Protein AF-A0A9Q0K7Y5-F1 (afdb_monomer)

Nearest PDB structures (foldseek):
  6xom-assembly1_A  TM=7.583E-01  e=7.171E-14  Tequatrovirus T4
  6p5w-assembly1_A  TM=7.254E-01  e=4.982E-14  Tequatrovirus T4
  6xoq-assembly1_A  TM=7.235E-01  e=1.555E-13  Tequatrovirus T4
  6xop-assembly1_A  TM=7.221E-01  e=1.953E-13  Tequatrovirus T4
  6xon-assembly1_A  TM=7.159E-01  e=5.823E-13  Tequatrovirus T4

Foldseek 3Di:
DPDDDPLLVVLLVVLCVVVVDDSVLSVVLCVVQVNDNVSSVCVVVVPPPPPLPADPVLLVVLLVQQADPPDQKRFQRSLVVLCVLLVHDSLAVLVLLLQVLLVPQAPRMDHSSSSSVSCSSQSHSDSVSVSVCSVVSLVLCVDPVSLLSSLLSLQRHYADPPDQFHQLVSLLSVLCNSCVSVVQPCSVLLNVCCVPPPNDTGGSVNSNVVSVVSVVVSPDDLDDPVVLVVDDDDPSSVSSNVSSVVVPDDDPPPPDDDDDDDDDPPPPVCVVVVVVVVVVVCVVVVVCVVVPPPDDDDDD

Radius of gyration: 26.58 Å; Cα contacts (8 Å, |Δi|>4): 236; chains: 1; bounding box: 58×64×81 Å

InterPro domains:
  IPR005176 Potentiating neddylation domain [PF03556] (129-220)
  IPR005176 Potentiating neddylation domain [PS51229] (54-244)
  IPR009060 UBA-like superfamily [SSF46934] (6-46)
  IPR014764 Defective-in-cullin neddylation protein [PTHR12281] (21-219)
  IPR042460 DCN1-like, PONY binding domain [G3DSA:1.10.238.200] (143-236)

Organism: NCBI:txid273540

Sequence (300 aa):
MHKLNRGHRDKVQQFMAITGTSEKAALQALKASDWHLEGAFDIFYSQPQVKTVTDSRHLEELYNRYKDTYTDMILVDGITLLCNDLQVDPQDIVMLVLSWHMKAATMCEFSKQEFIGGLQSLGVDSLEKLRERIQYMRSELKDEQKFREIYNFAFSWAKEKGQKSLALDTAIGMWQLLFAEKQWPLVDHWCQFLQVRHNKAIPRDTWSQLLEFARRMKTQRCPSKRDMLHFQPSWISTRFARFCLTAASPVEEVETVSGEDEEPRVGTLQLLYALKGHVEDKVTSQGRMFVDVHINGRPP

pLDDT: mean 76.85, std 23.34, range [30.11, 98.31]

Structure (mmCIF, N/CA/C/O backbone):
data_AF-A0A9Q0K7Y5-F1
#
_entry.id   AF-A0A9Q0K7Y5-F1
#
loop_
_atom_site.group_PDB
_atom_site.id
_atom_site.type_symbol
_atom_site.label_atom_id
_atom_site.label_alt_id
_atom_site.label_comp_id
_atom_site.label_asym_id
_atom_site.label_entity_id
_atom_site.label_seq_id
_atom_site.pdbx_PDB_ins_code
_atom_site.Cartn_x
_atom_site.Cartn_y
_atom_site.Cartn_z
_atom_site.occupancy
_atom_site.B_iso_or_equiv
_atom_site.auth_seq_id
_atom_site.auth_comp_id
_atom_site.auth_asym_id
_atom_site.auth_atom_id
_atom_site.pdbx_PDB_model_num
ATOM 1 N N . MET A 1 1 ? -8.133 28.866 4.639 1.00 38.78 1 MET A N 1
ATOM 2 C CA . MET A 1 1 ? -8.450 28.323 5.981 1.00 38.78 1 MET A CA 1
ATOM 3 C C . MET A 1 1 ? -8.898 29.468 6.880 1.00 38.78 1 MET A C 1
ATOM 5 O O . MET A 1 1 ? -8.062 30.263 7.291 1.00 38.78 1 MET A O 1
ATOM 9 N N . HIS A 1 2 ? -10.199 29.608 7.141 1.00 46.72 2 HIS A N 1
ATOM 10 C CA . HIS A 1 2 ? -10.685 30.599 8.105 1.00 46.72 2 HIS A CA 1
ATOM 11 C C . HIS A 1 2 ? -10.302 30.148 9.520 1.00 46.72 2 HIS A C 1
ATOM 13 O O . HIS A 1 2 ? -10.649 29.042 9.933 1.00 46.72 2 HIS A O 1
ATOM 19 N N . LYS A 1 3 ? -9.534 30.971 10.241 1.00 67.38 3 LYS A N 1
ATOM 20 C CA . LYS A 1 3 ? -9.114 30.683 11.618 1.00 67.38 3 LYS A CA 1
ATOM 21 C C . LYS A 1 3 ? -10.348 30.677 12.523 1.00 67.38 3 LYS A C 1
ATOM 23 O O . LYS A 1 3 ? -11.022 31.691 12.654 1.00 67.38 3 LYS A O 1
ATOM 28 N N . LEU A 1 4 ? -10.610 29.543 13.169 1.00 77.56 4 LEU A N 1
ATOM 29 C CA . LEU A 1 4 ? -11.614 29.430 14.226 1.00 77.56 4 LEU A CA 1
ATOM 30 C C . LEU A 1 4 ? -11.284 30.395 15.376 1.00 77.56 4 LEU A C 1
ATOM 32 O O . LEU A 1 4 ? -10.127 30.454 15.812 1.00 77.56 4 LEU A O 1
ATOM 36 N N . ASN A 1 5 ? -12.306 31.109 15.855 1.00 84.25 5 ASN A N 1
ATOM 37 C CA . ASN A 1 5 ? -12.318 31.882 17.101 1.00 84.25 5 ASN A CA 1
ATOM 38 C C . ASN A 1 5 ? -11.882 30.990 18.286 1.00 84.25 5 ASN A C 1
ATOM 40 O O . ASN A 1 5 ? -12.215 29.807 18.309 1.00 84.25 5 ASN A O 1
ATOM 44 N N . ARG A 1 6 ? -11.167 31.547 19.275 1.00 85.62 6 ARG A N 1
ATOM 45 C CA . ARG A 1 6 ? -10.789 30.866 20.529 1.00 85.62 6 ARG A CA 1
ATOM 46 C C . ARG A 1 6 ? -11.967 30.126 21.180 1.00 85.62 6 ARG A C 1
ATOM 48 O O . ARG A 1 6 ? -11.860 28.929 21.394 1.00 85.62 6 ARG A O 1
ATOM 55 N N . GLY A 1 7 ? -13.120 30.779 21.348 1.00 86.62 7 GLY A N 1
ATOM 56 C CA . GLY A 1 7 ? -14.299 30.151 21.960 1.00 86.62 7 GLY A CA 1
ATOM 57 C C . GLY A 1 7 ? -14.879 28.987 21.146 1.00 86.62 7 GLY A C 1
ATOM 58 O O . GLY A 1 7 ? -15.458 28.062 21.702 1.00 86.62 7 GLY A O 1
ATOM 59 N N . HIS A 1 8 ? -14.693 28.987 19.825 1.00 90.38 8 HIS A N 1
ATOM 60 C CA . HIS A 1 8 ? -15.080 27.864 18.971 1.00 90.38 8 HIS A CA 1
ATOM 61 C C . HIS A 1 8 ? -14.099 26.692 19.093 1.00 90.38 8 HIS A C 1
ATOM 63 O O . HIS A 1 8 ? -14.522 25.542 19.061 1.00 90.38 8 HIS A O 1
ATOM 69 N N . ARG A 1 9 ? -12.800 26.962 19.276 1.00 91.00 9 ARG A N 1
ATOM 70 C CA . ARG A 1 9 ? -11.794 25.913 19.512 1.00 91.00 9 ARG A CA 1
ATOM 71 C C . ARG A 1 9 ? -12.011 25.218 20.847 1.00 91.00 9 ARG A C 1
ATOM 73 O O . ARG A 1 9 ? -11.953 23.996 20.891 1.00 91.00 9 ARG A O 1
ATOM 80 N N . ASP A 1 10 ? -12.318 25.985 21.888 1.00 92.69 10 ASP A N 1
ATOM 81 C CA . ASP A 1 10 ? -12.578 25.443 23.222 1.00 92.69 10 ASP A CA 1
ATOM 82 C C . ASP A 1 10 ? -13.798 24.505 23.189 1.00 92.69 10 ASP A C 1
ATOM 84 O O . ASP A 1 10 ? -13.738 23.383 23.688 1.00 92.69 10 ASP A O 1
ATOM 88 N N . LYS A 1 11 ? -14.868 24.901 22.482 1.00 93.00 11 LYS A N 1
ATOM 89 C CA . LYS A 1 11 ? -16.047 24.047 22.253 1.00 93.00 11 LYS A CA 1
ATOM 90 C C . LYS A 1 11 ? -15.721 22.780 21.461 1.00 93.00 11 LYS A C 1
ATOM 92 O O . LYS A 1 11 ? -16.221 21.717 21.807 1.00 93.00 11 LYS A O 1
ATOM 97 N N . VAL A 1 12 ? -14.878 22.867 20.430 1.00 92.25 12 VAL A N 1
ATOM 98 C CA . VAL A 1 12 ? -14.424 21.692 19.661 1.00 92.25 12 VAL A CA 1
ATOM 99 C C . VAL A 1 12 ? -13.644 20.730 20.553 1.00 92.25 12 VAL A C 1
ATOM 101 O O . VAL A 1 12 ? -13.948 19.542 20.560 1.00 92.25 12 VAL A O 1
ATOM 104 N N . GLN A 1 13 ? -12.698 21.232 21.351 1.00 91.44 13 GLN A N 1
ATOM 105 C CA . GLN A 1 13 ? -11.926 20.404 22.280 1.00 91.44 13 GLN A CA 1
ATOM 106 C C . GLN A 1 13 ? -12.817 19.744 23.334 1.00 91.44 13 GLN A C 1
ATOM 108 O O . GLN A 1 13 ? -12.696 18.544 23.567 1.00 91.44 13 GLN A O 1
ATOM 113 N N . GLN A 1 14 ? -13.746 20.496 23.928 1.00 90.25 14 GLN A N 1
ATOM 114 C CA . GLN A 1 14 ? -14.684 19.974 24.920 1.00 90.25 14 GLN A CA 1
ATOM 115 C C . GLN A 1 14 ? -15.610 18.908 24.319 1.00 90.25 14 GLN A C 1
ATOM 117 O O . GLN A 1 14 ? -15.817 17.852 24.913 1.00 90.25 14 GLN A O 1
ATOM 122 N N . PHE A 1 15 ? -16.124 19.149 23.112 1.00 89.12 15 PHE A N 1
ATOM 123 C CA . PHE A 1 15 ? -16.975 18.199 22.404 1.00 89.12 15 PHE A CA 1
ATOM 124 C C . PHE A 1 15 ? -16.225 16.908 22.056 1.00 89.12 15 PHE A C 1
ATOM 126 O O . PHE A 1 15 ? -16.747 15.814 22.263 1.00 89.12 15 PHE A O 1
ATOM 133 N N . MET A 1 16 ? -14.982 17.016 21.575 1.00 90.12 16 MET A N 1
ATOM 134 C CA . MET A 1 16 ? -14.119 15.864 21.295 1.00 90.12 16 MET A CA 1
ATOM 135 C C . MET A 1 16 ? -13.771 15.084 22.564 1.00 90.12 16 MET A C 1
ATOM 137 O O . MET A 1 16 ? -13.803 13.858 22.542 1.00 90.12 16 MET A O 1
ATOM 141 N N . ALA A 1 17 ? -13.486 15.776 23.670 1.00 84.19 17 ALA A N 1
ATOM 142 C CA . ALA A 1 17 ? -13.174 15.140 24.947 1.00 84.19 17 ALA A CA 1
ATOM 143 C C . ALA A 1 17 ? -14.350 14.312 25.491 1.00 84.19 17 ALA A C 1
ATOM 145 O O . ALA A 1 17 ? -14.130 13.263 26.087 1.00 84.19 17 ALA A O 1
ATOM 146 N N . ILE A 1 18 ? -15.590 14.762 25.266 1.00 82.19 18 ILE A N 1
ATOM 147 C CA . ILE A 1 18 ? -16.800 14.084 25.755 1.00 82.19 18 ILE A CA 1
ATOM 148 C C . ILE A 1 18 ? -17.256 12.971 24.801 1.00 82.19 18 ILE A C 1
ATOM 150 O O . ILE A 1 18 ? -17.631 11.890 25.243 1.00 82.19 18 ILE A O 1
ATOM 154 N N . THR A 1 19 ? -17.233 13.214 23.488 1.00 80.25 19 THR A N 1
ATOM 155 C CA . THR A 1 19 ? -17.760 12.259 22.493 1.00 80.25 19 THR A CA 1
ATOM 156 C C . THR A 1 19 ? -16.731 11.259 21.968 1.00 80.25 19 THR A C 1
ATOM 158 O O . THR A 1 19 ? -17.117 10.289 21.315 1.00 80.25 19 THR A O 1
ATOM 161 N N . GLY A 1 20 ? -15.434 11.508 22.180 1.00 75.19 20 GLY A N 1
ATOM 162 C CA . GLY A 1 20 ? -14.339 10.732 21.587 1.00 75.19 20 GLY A CA 1
ATOM 163 C C . GLY A 1 20 ? -14.236 10.863 20.062 1.00 75.19 20 GLY A C 1
ATOM 164 O O . GLY A 1 20 ? -13.592 10.042 19.414 1.00 75.19 20 GLY A O 1
ATOM 165 N N . THR A 1 21 ? -14.906 11.853 19.462 1.00 77.31 21 THR A N 1
ATOM 166 C CA . THR A 1 21 ? -14.998 11.987 18.004 1.00 77.31 21 THR A CA 1
ATOM 167 C C . THR A 1 21 ? -13.822 12.755 17.390 1.00 77.31 21 THR A C 1
ATOM 169 O O . THR A 1 21 ? -13.082 13.462 18.073 1.00 77.31 21 THR A O 1
ATOM 172 N N . SER A 1 22 ? -13.654 12.641 16.069 1.00 81.00 22 SER A N 1
ATOM 173 C CA . SER A 1 22 ? -12.633 13.395 15.329 1.00 81.00 22 SER A CA 1
ATOM 174 C C . SER A 1 22 ? -12.949 14.895 15.278 1.00 81.00 22 SER A C 1
ATOM 176 O O . SER A 1 22 ? -14.114 15.294 15.271 1.00 81.00 22 SER A O 1
ATOM 178 N N . GLU A 1 23 ? -11.925 15.742 15.134 1.00 83.94 23 GLU A N 1
ATOM 179 C CA . GLU A 1 23 ? -12.103 17.200 15.015 1.00 83.94 23 GLU A CA 1
ATOM 180 C C . GLU A 1 23 ? -13.066 17.578 13.878 1.00 83.94 23 GLU A C 1
ATOM 182 O O . GLU A 1 23 ? -13.890 18.480 14.014 1.00 83.94 23 GLU A O 1
ATOM 187 N N . LYS A 1 24 ? -13.029 16.834 12.768 1.00 81.56 24 LYS A N 1
ATOM 188 C CA . LYS A 1 24 ? -13.930 17.035 11.629 1.00 81.56 24 LYS A CA 1
ATOM 189 C C . LYS A 1 24 ? -15.395 16.778 11.996 1.00 81.56 24 LYS A C 1
ATOM 191 O O . LYS A 1 24 ? -16.254 17.575 11.624 1.00 81.56 24 LYS A O 1
ATOM 196 N N . ALA A 1 25 ? -15.673 15.695 12.720 1.00 80.94 25 ALA A N 1
ATOM 197 C CA . ALA A 1 25 ? -17.022 15.352 13.163 1.00 80.94 25 ALA A CA 1
ATOM 198 C C . ALA A 1 25 ? -17.524 16.320 14.247 1.00 80.94 25 ALA A C 1
ATOM 200 O O . ALA A 1 25 ? -18.665 16.776 14.178 1.00 80.94 25 ALA A O 1
ATOM 201 N N . ALA A 1 26 ? -16.648 16.726 15.172 1.00 85.56 26 ALA A N 1
ATOM 202 C CA . ALA A 1 26 ? -16.949 17.761 16.159 1.00 85.56 26 ALA A CA 1
ATOM 203 C C . ALA A 1 26 ? -17.308 19.093 15.481 1.00 85.56 26 ALA A C 1
ATOM 205 O O . ALA A 1 26 ? -18.317 19.708 15.812 1.00 85.56 26 ALA A O 1
ATOM 206 N N . LEU A 1 27 ? -16.536 19.512 14.471 1.00 89.50 27 LEU A N 1
ATOM 207 C CA . LEU A 1 27 ? -16.820 20.718 13.691 1.00 89.50 27 LEU A CA 1
ATOM 208 C C . LEU A 1 27 ? -18.131 20.626 12.908 1.00 89.50 27 LEU A C 1
ATOM 210 O O . LEU A 1 27 ? -18.803 21.641 12.744 1.00 89.50 27 LEU A O 1
ATOM 214 N N . GLN A 1 28 ? -18.487 19.449 12.399 1.00 86.50 28 GLN A N 1
ATOM 215 C CA . GLN A 1 28 ? -19.743 19.241 11.683 1.00 86.50 28 GLN A CA 1
ATOM 216 C C . GLN A 1 28 ? -20.946 19.352 12.628 1.00 86.50 28 GLN A C 1
ATOM 218 O O . GLN A 1 28 ? -21.868 20.108 12.329 1.00 86.50 28 GLN A O 1
ATOM 223 N N . ALA A 1 29 ? -20.910 18.668 13.776 1.00 85.94 29 ALA A N 1
ATOM 224 C CA . ALA A 1 29 ? -21.977 18.713 14.775 1.00 85.94 29 ALA A CA 1
ATOM 225 C C . ALA A 1 29 ? -22.140 20.120 15.371 1.00 85.94 29 ALA A C 1
ATOM 227 O O . ALA A 1 29 ? -23.248 20.645 15.416 1.00 85.94 29 ALA A O 1
ATOM 228 N N . LEU A 1 30 ? -21.029 20.774 15.733 1.00 91.50 30 LEU A N 1
ATOM 229 C CA . LEU A 1 30 ? -21.043 22.133 16.281 1.00 91.50 30 LEU A CA 1
ATOM 230 C C . LEU A 1 30 ? -21.485 23.181 15.259 1.00 91.50 30 LEU A C 1
ATOM 232 O O . LEU A 1 30 ? -22.100 24.165 15.639 1.00 91.50 30 LEU A O 1
ATOM 236 N N . LYS A 1 31 ? -21.205 23.006 13.963 1.00 91.12 31 LYS A N 1
ATOM 237 C CA . LYS A 1 31 ? -21.757 23.906 12.937 1.00 91.12 31 LYS A CA 1
ATOM 238 C C . LYS A 1 31 ? -23.249 23.683 12.719 1.00 91.12 31 LYS A C 1
ATOM 240 O O . LYS A 1 31 ? -23.953 24.650 12.473 1.00 91.12 31 LYS A O 1
ATOM 245 N N . ALA A 1 32 ? -23.710 22.436 12.790 1.00 85.25 32 ALA A N 1
ATOM 246 C CA . ALA A 1 32 ? -25.119 22.090 12.617 1.00 85.25 32 ALA A CA 1
ATOM 247 C C . ALA A 1 32 ? -25.997 22.530 13.802 1.00 85.25 32 ALA A C 1
ATOM 249 O O . ALA A 1 32 ? -27.204 22.654 13.638 1.00 85.25 32 ALA A O 1
ATOM 250 N N . SER A 1 33 ? -25.397 22.772 14.971 1.00 90.12 33 SER A N 1
ATOM 251 C CA . SER A 1 33 ? -26.074 23.268 16.172 1.00 90.12 33 SER A CA 1
ATOM 252 C C . SER A 1 33 ? -25.878 24.765 16.427 1.00 90.12 33 SER A C 1
ATOM 254 O O . SER A 1 33 ? -26.064 25.208 17.560 1.00 90.12 33 SER A O 1
ATOM 256 N N . ASP A 1 34 ? -25.405 25.537 15.443 1.00 91.69 34 ASP A N 1
ATOM 257 C CA . ASP A 1 34 ? -25.051 26.954 15.624 1.00 91.69 34 ASP A CA 1
ATOM 258 C C . ASP A 1 34 ? -24.094 27.201 16.810 1.00 91.69 34 ASP A C 1
ATOM 260 O O . ASP A 1 34 ? -24.166 28.192 17.533 1.00 91.69 34 ASP A O 1
ATOM 264 N N . TRP A 1 35 ? -23.145 26.284 17.005 1.00 92.12 35 TRP A N 1
ATOM 265 C CA . TRP A 1 35 ? -22.149 26.274 18.078 1.00 92.12 35 TRP A CA 1
ATOM 266 C C . TRP A 1 35 ? -22.727 26.100 19.487 1.00 92.12 35 TRP A C 1
ATOM 268 O O . TRP A 1 35 ? -22.046 26.413 20.473 1.00 92.12 35 TRP A O 1
ATOM 278 N N . HIS A 1 36 ? -23.939 25.563 19.621 1.00 92.88 36 HIS A N 1
ATOM 279 C CA . HIS A 1 36 ? -24.486 25.126 20.903 1.00 92.88 36 HIS A CA 1
ATOM 280 C C . HIS A 1 36 ? -24.004 23.713 21.245 1.00 92.88 36 HIS A C 1
ATOM 282 O O . HIS A 1 36 ? -24.153 22.792 20.445 1.00 92.88 36 HIS A O 1
ATOM 288 N N . LEU A 1 37 ? -23.405 23.544 22.429 1.00 89.94 37 LEU A N 1
ATOM 289 C CA . LEU A 1 37 ? -22.794 22.273 22.838 1.00 89.94 37 LEU A CA 1
ATOM 290 C C . LEU A 1 37 ? -23.858 21.183 23.052 1.00 89.94 37 LEU A C 1
ATOM 292 O O . LEU A 1 37 ? -23.732 20.098 22.501 1.00 89.94 37 LEU A O 1
ATOM 296 N N . GLU A 1 38 ? -24.926 21.503 23.788 1.00 89.06 38 GLU A N 1
ATOM 297 C CA . GLU A 1 38 ? -26.055 20.595 24.054 1.00 89.06 38 GLU A CA 1
ATOM 298 C C . GLU A 1 38 ? -26.762 20.182 22.762 1.00 89.06 38 GLU A C 1
ATOM 300 O O . GLU A 1 38 ? -26.847 18.996 22.463 1.00 89.06 38 GLU A O 1
ATOM 305 N N . GLY A 1 39 ? -27.128 21.154 21.919 1.00 87.44 39 GLY A N 1
ATOM 306 C CA . GLY A 1 39 ? -27.705 20.866 20.605 1.00 87.44 39 GLY A CA 1
ATOM 307 C C . GLY A 1 39 ? -26.764 20.066 19.696 1.00 87.44 39 GLY A C 1
ATOM 308 O O . GLY A 1 39 ? -27.224 19.232 18.924 1.00 87.44 39 GLY A O 1
ATOM 309 N N . ALA A 1 40 ? -25.442 20.258 19.799 1.00 89.38 40 ALA A N 1
ATOM 310 C CA . ALA A 1 40 ? -24.479 19.437 19.062 1.00 89.38 40 ALA A CA 1
ATOM 311 C C . ALA A 1 40 ? -24.458 17.994 19.568 1.00 89.38 40 ALA A C 1
ATOM 313 O O . ALA A 1 40 ? -24.306 17.089 18.752 1.00 89.38 40 ALA A O 1
ATOM 314 N N . PHE A 1 41 ? -24.607 17.765 20.879 1.00 87.25 41 PHE A N 1
ATOM 315 C CA . PHE A 1 41 ? -24.716 16.415 21.429 1.00 87.25 41 PHE A CA 1
ATOM 316 C C . PHE A 1 41 ? -26.002 15.758 20.951 1.00 87.25 41 PHE A C 1
ATOM 318 O O . PHE A 1 41 ? -25.940 14.645 20.439 1.00 87.25 41 PHE A O 1
ATOM 325 N N . ASP A 1 42 ? -27.133 16.458 21.017 1.00 84.25 42 ASP A N 1
ATOM 326 C CA . ASP A 1 42 ? -28.406 15.929 20.532 1.00 84.25 42 ASP A CA 1
ATOM 327 C C . ASP A 1 42 ? -28.328 15.586 19.048 1.00 84.25 42 ASP A C 1
ATOM 329 O O . ASP A 1 42 ? -28.676 14.477 18.664 1.00 84.25 42 ASP A O 1
ATOM 333 N N . ILE A 1 43 ? -27.777 16.459 18.202 1.00 81.50 43 ILE A N 1
ATOM 334 C CA . ILE A 1 43 ? -27.558 16.178 16.772 1.00 81.50 43 ILE A CA 1
ATOM 335 C C . ILE A 1 43 ? -26.596 14.995 16.569 1.00 81.50 43 ILE A C 1
ATOM 337 O O . ILE A 1 43 ? -26.792 14.167 15.676 1.00 81.50 43 ILE A O 1
ATOM 341 N N . PHE A 1 44 ? -25.555 14.892 17.391 1.00 79.44 44 PHE A N 1
ATOM 342 C CA . PHE A 1 44 ? -24.562 13.824 17.310 1.00 79.44 44 PHE A CA 1
ATOM 343 C C . PHE A 1 44 ? -25.094 12.461 17.775 1.00 79.44 44 PHE A C 1
ATOM 345 O O . PHE A 1 44 ? -24.702 11.443 17.209 1.00 79.44 44 PHE A O 1
ATOM 352 N N . TYR A 1 45 ? -25.984 12.418 18.769 1.00 80.00 45 TYR A N 1
ATOM 353 C CA . TYR A 1 45 ? -26.564 11.180 19.299 1.00 80.00 45 TYR A CA 1
ATOM 354 C C . TYR A 1 45 ? -27.902 10.798 18.643 1.00 80.00 45 TYR A C 1
ATOM 356 O O . TYR A 1 45 ? -28.240 9.617 18.642 1.00 80.00 45 TYR A O 1
ATOM 364 N N . SER A 1 46 ? -28.650 11.756 18.079 1.00 75.19 46 SER A N 1
ATOM 365 C CA . SER A 1 46 ? -29.934 11.519 17.390 1.00 75.19 46 SER A CA 1
ATOM 366 C C . SER A 1 46 ? -29.778 11.137 15.923 1.00 75.19 46 SER A C 1
ATOM 368 O O . SER A 1 46 ? -30.602 10.395 15.387 1.00 75.19 46 SER A O 1
ATOM 370 N N . GLN A 1 47 ? -28.723 11.605 15.254 1.00 61.56 47 GLN A N 1
ATOM 371 C CA . GLN A 1 47 ? -28.366 11.046 13.959 1.00 61.56 47 GLN A CA 1
ATOM 372 C C . GLN A 1 47 ? -27.815 9.632 14.195 1.00 61.56 47 GLN A C 1
ATOM 374 O O . GLN A 1 47 ? -26.989 9.453 15.096 1.00 61.56 47 GLN A O 1
ATOM 379 N N . PRO A 1 48 ? -28.180 8.629 13.373 1.00 48.03 48 PRO A N 1
ATOM 380 C CA . PRO A 1 48 ? -27.402 7.406 13.234 1.00 48.03 48 PRO A CA 1
ATOM 381 C C . PRO A 1 48 ? -26.079 7.783 12.555 1.00 48.03 48 PRO A C 1
ATOM 383 O O . PRO A 1 48 ? -25.822 7.468 11.395 1.00 48.03 48 PRO A O 1
ATOM 386 N N . GLN A 1 49 ? -25.252 8.550 13.265 1.00 45.12 49 GLN A N 1
ATOM 387 C CA . GLN A 1 49 ? -23.885 8.805 12.883 1.00 45.12 49 GLN A CA 1
ATOM 388 C C . GLN A 1 49 ? -23.258 7.425 12.816 1.00 45.12 49 GLN A C 1
ATOM 390 O O . GLN A 1 49 ? -23.254 6.694 13.811 1.00 45.12 49 GLN A O 1
ATOM 395 N N . VAL A 1 50 ? -22.737 7.070 11.645 1.00 44.84 50 VAL A N 1
ATOM 396 C CA . VAL A 1 50 ? -21.751 6.008 11.499 1.00 44.84 50 VAL A CA 1
ATOM 397 C C . VAL A 1 50 ? -20.574 6.431 12.366 1.00 44.84 50 VAL A C 1
ATOM 399 O O . VAL A 1 50 ? -19.638 7.098 11.932 1.00 44.84 50 VAL A O 1
ATOM 402 N N . LYS A 1 51 ? -20.679 6.118 13.652 1.00 45.16 51 LYS A N 1
ATOM 403 C CA . LYS A 1 51 ? -19.596 6.147 14.599 1.00 45.16 51 LYS A CA 1
ATOM 404 C C . LYS A 1 51 ? -18.584 5.177 14.017 1.00 45.16 51 LYS A C 1
ATOM 406 O O . LYS A 1 51 ? -18.706 3.970 14.184 1.00 45.16 51 LYS A O 1
ATOM 411 N N . THR A 1 52 ? -17.554 5.703 13.368 1.00 49.84 52 THR A N 1
ATOM 412 C CA . THR A 1 52 ? -16.248 5.045 13.293 1.00 49.84 52 THR A CA 1
ATOM 413 C C . THR A 1 52 ? -15.642 5.030 14.703 1.00 49.84 52 THR A C 1
ATOM 415 O O . THR A 1 52 ? -14.546 5.530 14.928 1.00 49.84 52 THR A O 1
ATOM 418 N N . VAL A 1 53 ? -16.412 4.570 15.692 1.00 60.91 53 VAL A N 1
ATOM 419 C CA . VAL A 1 53 ? -15.952 4.303 17.047 1.00 60.91 53 VAL A CA 1
ATOM 420 C C . VAL A 1 53 ? -15.519 2.859 16.981 1.00 60.91 53 VAL A C 1
ATOM 422 O O . VAL A 1 53 ? -16.314 1.939 17.135 1.00 60.91 53 VAL A O 1
ATOM 425 N N . THR A 1 54 ? -14.267 2.688 16.598 1.00 80.00 54 THR A N 1
ATOM 426 C CA . THR A 1 54 ? -13.570 1.426 16.768 1.00 80.00 54 THR A CA 1
ATOM 427 C C . THR A 1 54 ? -13.321 1.213 18.250 1.00 80.00 54 THR A C 1
ATOM 429 O O . THR A 1 54 ? -12.833 2.129 18.919 1.00 80.00 54 THR A O 1
ATOM 432 N N . ASP A 1 55 ? -13.623 0.027 18.761 1.00 86.25 55 ASP A N 1
ATOM 433 C CA . ASP A 1 55 ? -13.283 -0.318 20.137 1.00 86.25 55 ASP A CA 1
ATOM 434 C C . ASP A 1 55 ? -11.767 -0.542 20.274 1.00 86.25 55 ASP A C 1
ATOM 436 O O . ASP A 1 55 ? -11.189 -1.443 19.661 1.00 86.25 55 ASP A O 1
ATOM 440 N N . SER A 1 56 ? -11.108 0.281 21.095 1.00 88.19 56 SER A N 1
ATOM 441 C CA . SER A 1 56 ? -9.669 0.174 21.359 1.00 88.19 56 SER A CA 1
ATOM 442 C C . SER A 1 56 ? -9.262 -1.179 21.948 1.00 88.19 56 SER A C 1
ATOM 444 O O . SER A 1 56 ? -8.131 -1.604 21.727 1.00 88.19 56 SER A O 1
ATOM 446 N N . ARG A 1 57 ? -10.148 -1.865 22.683 1.00 91.69 57 ARG A N 1
ATOM 447 C CA . ARG A 1 57 ? -9.867 -3.198 23.240 1.00 91.69 57 ARG A CA 1
ATOM 448 C C . ARG A 1 57 ? -9.856 -4.257 22.147 1.00 91.69 57 ARG A C 1
ATOM 450 O O . ARG A 1 57 ? -8.892 -5.008 22.067 1.00 91.69 57 ARG A O 1
ATOM 457 N N . HIS A 1 58 ? -10.854 -4.259 21.263 1.00 94.44 58 HIS A N 1
ATOM 458 C CA . HIS A 1 58 ? -10.882 -5.195 20.135 1.00 94.44 58 HIS A CA 1
ATOM 459 C C . HIS A 1 58 ? -9.697 -4.979 19.185 1.00 94.44 58 HIS A C 1
ATOM 461 O O . HIS A 1 58 ? -9.110 -5.938 18.695 1.00 94.44 58 HIS A O 1
ATOM 467 N N . LEU A 1 59 ? -9.289 -3.725 18.964 1.00 94.75 59 LEU A N 1
ATOM 468 C CA . LEU A 1 59 ? -8.090 -3.406 18.183 1.00 94.75 59 LEU A CA 1
ATOM 469 C C . LEU A 1 59 ? -6.807 -3.961 18.810 1.00 94.75 59 LEU A C 1
ATOM 471 O O . LEU A 1 59 ? -5.947 -4.477 18.098 1.00 94.75 59 LEU A O 1
ATOM 475 N N . GLU A 1 60 ? -6.680 -3.856 20.132 1.00 96.44 60 GLU A N 1
ATOM 476 C CA . GLU A 1 60 ? -5.545 -4.396 20.878 1.00 96.44 60 GLU A CA 1
ATOM 477 C C . GLU A 1 60 ? -5.521 -5.931 20.820 1.00 96.44 60 GLU A C 1
ATOM 479 O O . GLU A 1 60 ? -4.474 -6.524 20.574 1.00 96.44 60 GLU A O 1
ATOM 484 N N . GLU A 1 61 ? -6.671 -6.585 20.983 1.00 97.56 61 GLU A N 1
ATOM 485 C CA . GLU A 1 61 ? -6.816 -8.039 20.835 1.00 97.56 61 GLU A CA 1
ATOM 486 C C . GLU A 1 61 ? -6.461 -8.503 19.417 1.00 97.56 61 GLU A C 1
ATOM 488 O O . GLU A 1 61 ? -5.707 -9.463 19.245 1.00 97.56 61 GLU A O 1
ATOM 493 N N . LEU A 1 62 ? -6.943 -7.788 18.396 1.00 97.50 62 LEU A N 1
ATOM 494 C CA . LEU A 1 62 ? -6.653 -8.088 16.997 1.00 97.50 62 LEU A CA 1
ATOM 495 C C . LEU A 1 62 ? -5.164 -7.907 16.680 1.00 97.50 62 LEU A C 1
ATOM 497 O O . LEU A 1 62 ? -4.583 -8.746 16.000 1.00 97.50 62 LEU A O 1
ATOM 501 N N . TYR A 1 63 ? -4.532 -6.850 17.194 1.00 98.31 63 TYR A N 1
ATOM 502 C CA . TYR A 1 63 ? -3.089 -6.655 17.062 1.00 98.31 63 TYR A CA 1
ATOM 503 C C . TYR A 1 63 ? -2.311 -7.800 17.724 1.00 98.31 63 TYR A C 1
ATOM 505 O O . TYR A 1 63 ? -1.449 -8.404 17.088 1.00 98.31 63 TYR A O 1
ATOM 513 N N . ASN A 1 64 ? -2.662 -8.164 18.962 1.00 98.06 64 ASN A N 1
ATOM 514 C CA . ASN A 1 64 ? -1.994 -9.240 19.698 1.00 98.06 64 ASN A CA 1
ATOM 515 C C . ASN A 1 64 ? -2.160 -10.621 19.042 1.00 98.06 64 ASN A C 1
ATOM 517 O O . ASN A 1 64 ? -1.294 -11.471 19.221 1.00 98.06 64 ASN A O 1
ATOM 521 N N . ARG A 1 65 ? -3.222 -10.844 18.253 1.00 98.06 65 ARG A N 1
ATOM 522 C CA . ARG A 1 65 ? -3.407 -12.078 17.469 1.00 98.06 65 ARG A CA 1
ATOM 523 C C . ARG A 1 65 ? -2.330 -12.274 16.397 1.00 98.06 65 ARG A C 1
ATOM 525 O O . ARG A 1 65 ? -1.952 -13.412 16.142 1.00 98.06 65 ARG A O 1
ATOM 532 N N . TYR A 1 66 ? -1.874 -11.196 15.758 1.00 98.19 66 TYR A N 1
ATOM 533 C CA . TYR A 1 66 ? -0.932 -11.262 14.628 1.00 98.19 66 TYR A CA 1
ATOM 534 C C . TYR A 1 66 ? 0.484 -10.802 14.983 1.00 98.19 66 TYR A C 1
ATOM 536 O O . TYR A 1 66 ? 1.402 -10.947 14.178 1.00 98.19 66 TYR A O 1
ATOM 544 N N . LYS A 1 67 ? 0.666 -10.202 16.159 1.00 98.25 67 LYS A N 1
ATOM 545 C CA . LYS A 1 67 ? 1.957 -9.725 16.646 1.00 98.25 67 LYS A CA 1
ATOM 546 C C . LYS A 1 67 ? 2.956 -10.883 16.777 1.00 98.25 67 LYS A C 1
ATOM 548 O O . LYS A 1 67 ? 2.611 -11.981 17.203 1.00 98.25 67 LYS A O 1
ATOM 553 N N . ASP A 1 68 ? 4.210 -10.598 16.449 1.00 97.62 68 ASP A N 1
ATOM 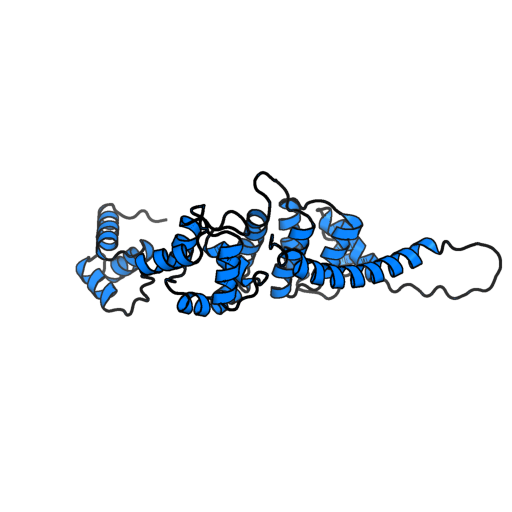554 C CA . ASP A 1 68 ? 5.338 -11.494 16.660 1.00 97.62 68 ASP A CA 1
ATOM 555 C C . ASP A 1 68 ? 5.590 -11.787 18.155 1.00 97.62 68 ASP A C 1
ATOM 557 O O . ASP A 1 68 ? 5.346 -10.968 19.043 1.00 97.62 68 ASP A O 1
ATOM 561 N N . THR A 1 69 ? 6.120 -12.974 18.452 1.00 96.25 69 THR A N 1
ATOM 562 C CA . THR A 1 69 ? 6.341 -13.403 19.845 1.00 96.25 69 THR A CA 1
ATOM 563 C C . THR A 1 69 ? 7.477 -12.628 20.519 1.00 96.25 69 THR A C 1
ATOM 565 O O . THR A 1 69 ? 7.457 -12.428 21.735 1.00 96.25 69 THR A O 1
ATOM 568 N N . TYR A 1 70 ? 8.470 -12.184 19.748 1.00 95.25 70 TYR A N 1
ATOM 569 C CA . TYR A 1 70 ? 9.717 -11.620 20.268 1.00 95.25 70 TYR A CA 1
ATOM 570 C C . TYR A 1 70 ? 9.817 -10.103 20.090 1.00 95.25 70 TYR A C 1
ATOM 572 O O . TYR A 1 70 ? 10.645 -9.460 20.738 1.00 95.25 70 TYR A O 1
ATOM 580 N N . THR A 1 71 ? 8.982 -9.514 19.235 1.00 95.31 71 THR A N 1
ATOM 581 C CA . THR A 1 71 ? 9.021 -8.091 18.889 1.00 95.31 71 THR A CA 1
ATOM 582 C C . THR A 1 71 ? 7.636 -7.453 18.952 1.00 95.31 71 THR A C 1
ATOM 584 O O . THR A 1 71 ? 6.617 -8.107 18.764 1.00 95.31 71 THR A O 1
ATOM 587 N N . ASP A 1 72 ? 7.567 -6.145 19.226 1.00 96.88 72 ASP A N 1
ATOM 588 C CA . ASP A 1 72 ? 6.303 -5.393 19.185 1.00 96.88 72 ASP A CA 1
ATOM 589 C C . ASP A 1 72 ? 5.944 -4.952 17.760 1.00 96.88 72 ASP A C 1
ATOM 591 O O . ASP A 1 72 ? 5.764 -3.766 17.481 1.00 96.88 72 ASP A O 1
ATOM 595 N N . MET A 1 73 ? 5.900 -5.926 16.850 1.00 97.25 73 MET A N 1
ATOM 596 C CA . MET A 1 73 ? 5.556 -5.744 15.443 1.00 97.25 73 MET A CA 1
ATOM 597 C C . MET A 1 73 ? 4.789 -6.958 14.918 1.00 97.25 73 MET A C 1
ATOM 599 O O . MET A 1 73 ? 4.954 -8.073 15.402 1.00 97.25 73 MET A O 1
ATOM 603 N N . ILE A 1 74 ? 3.969 -6.748 13.896 1.00 97.69 74 ILE A N 1
ATOM 604 C CA . ILE A 1 74 ? 3.431 -7.821 13.060 1.00 97.69 74 ILE A CA 1
ATOM 605 C C . ILE A 1 74 ? 4.434 -8.020 11.923 1.00 97.69 74 ILE A C 1
ATOM 607 O O . ILE A 1 74 ? 4.665 -7.094 11.149 1.00 97.69 74 ILE A O 1
ATOM 611 N N . LEU A 1 75 ? 5.042 -9.202 11.836 1.00 95.94 75 LEU A N 1
ATOM 612 C CA . LEU A 1 75 ? 6.019 -9.560 10.798 1.00 95.94 75 LEU A CA 1
ATOM 613 C C . LEU A 1 75 ? 5.386 -10.476 9.735 1.00 95.94 75 LEU A C 1
ATOM 615 O O . LEU A 1 75 ? 4.168 -10.650 9.705 1.00 95.94 75 LEU A O 1
ATOM 619 N N . VAL A 1 76 ? 6.211 -11.073 8.869 1.00 92.31 76 VAL A N 1
ATOM 620 C CA . VAL A 1 76 ? 5.791 -11.939 7.749 1.00 92.31 76 VAL A CA 1
ATOM 621 C C . VAL A 1 76 ? 4.790 -13.017 8.177 1.00 92.31 76 VAL A C 1
ATOM 623 O O . VAL A 1 76 ? 3.754 -13.168 7.530 1.00 92.31 76 VAL A O 1
ATOM 626 N N . ASP A 1 77 ? 5.045 -13.724 9.279 1.00 93.19 77 ASP A N 1
ATOM 627 C CA . ASP A 1 77 ? 4.161 -14.797 9.756 1.00 93.19 77 ASP A CA 1
ATOM 628 C C . ASP A 1 77 ? 2.795 -14.256 10.199 1.00 93.19 77 ASP A C 1
ATOM 630 O O . ASP A 1 77 ? 1.748 -14.805 9.851 1.00 93.19 77 ASP A O 1
ATOM 634 N N . GLY A 1 78 ? 2.797 -13.119 10.899 1.00 95.69 78 GLY A N 1
ATOM 635 C CA . GLY A 1 78 ? 1.585 -12.424 11.323 1.00 95.69 78 GLY A CA 1
ATOM 636 C C . GLY A 1 78 ? 0.761 -11.893 10.150 1.00 95.69 78 GLY A C 1
ATOM 637 O O . GLY A 1 78 ? -0.460 -12.044 10.129 1.00 95.69 78 GLY A O 1
ATOM 638 N N . ILE A 1 79 ? 1.421 -11.323 9.137 1.00 96.25 79 ILE A N 1
ATOM 639 C CA . ILE A 1 79 ? 0.771 -10.873 7.897 1.00 96.25 79 ILE A CA 1
ATOM 640 C C . ILE A 1 79 ? 0.200 -12.066 7.129 1.00 96.25 79 ILE A C 1
ATOM 642 O O . ILE A 1 79 ? -0.920 -11.983 6.630 1.00 96.25 79 ILE A O 1
ATOM 646 N N . THR A 1 80 ? 0.927 -13.181 7.062 1.00 94.12 80 THR A N 1
ATOM 647 C CA . THR A 1 80 ? 0.463 -14.409 6.402 1.00 94.12 80 THR A CA 1
ATOM 648 C C . THR A 1 80 ? -0.788 -14.950 7.090 1.00 94.12 80 THR A C 1
ATOM 650 O O . THR A 1 80 ? -1.775 -15.267 6.426 1.00 94.12 80 THR A O 1
ATOM 653 N N . LEU A 1 81 ? -0.795 -14.981 8.426 1.00 96.88 81 LEU A N 1
ATOM 654 C CA . LEU A 1 81 ? -1.969 -15.367 9.205 1.00 96.88 81 LEU A CA 1
ATOM 655 C C . LEU A 1 81 ? -3.150 -14.412 8.975 1.00 96.88 81 LEU A C 1
ATOM 657 O O . LEU A 1 81 ? -4.265 -14.878 8.754 1.00 96.88 81 LEU A O 1
ATOM 661 N N . LEU A 1 82 ? -2.912 -13.096 8.954 1.00 96.75 82 LEU A N 1
ATOM 662 C CA . LEU A 1 82 ? -3.936 -12.097 8.632 1.00 96.75 82 LEU A CA 1
ATOM 663 C C . LEU A 1 82 ? -4.529 -12.318 7.232 1.00 96.75 82 LEU A C 1
ATOM 665 O O . LEU A 1 82 ? -5.745 -12.246 7.071 1.00 96.75 82 LEU A O 1
ATOM 669 N N . CYS A 1 83 ? -3.698 -12.602 6.228 1.00 96.25 83 CYS A N 1
ATOM 670 C CA . CYS A 1 83 ? -4.143 -12.887 4.861 1.00 96.25 83 CYS A CA 1
ATOM 671 C C . CYS A 1 83 ? -5.027 -14.141 4.808 1.00 96.25 83 CYS A C 1
ATOM 673 O O . CYS A 1 83 ? -6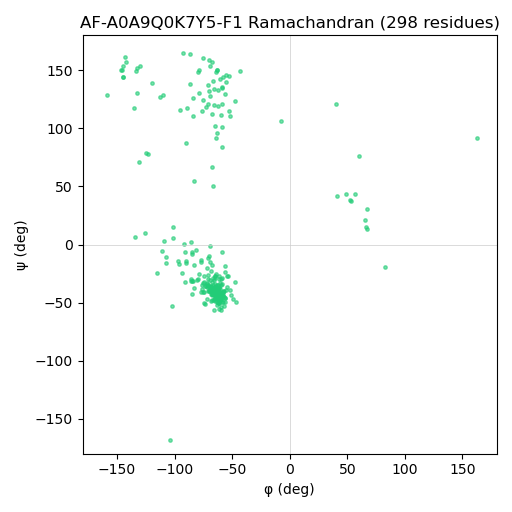.107 -14.106 4.217 1.00 96.25 83 CYS A O 1
ATOM 675 N N . ASN A 1 84 ? -4.621 -15.213 5.499 1.00 97.12 84 ASN A N 1
ATOM 676 C CA . ASN A 1 84 ? -5.408 -16.443 5.621 1.00 97.12 84 ASN A CA 1
ATOM 677 C C . ASN A 1 84 ? -6.767 -16.183 6.283 1.00 97.12 84 ASN A C 1
ATOM 679 O O . ASN A 1 84 ? -7.806 -16.593 5.765 1.00 97.12 84 ASN A O 1
ATOM 683 N N . ASP A 1 85 ? -6.767 -15.448 7.395 1.00 97.25 85 ASP A N 1
ATOM 684 C CA . ASP A 1 85 ? -7.974 -15.066 8.122 1.00 97.25 85 ASP A CA 1
ATOM 685 C C . ASP A 1 85 ? -8.886 -14.172 7.256 1.00 97.25 85 ASP A C 1
ATOM 687 O O . ASP A 1 85 ? -10.110 -14.324 7.266 1.00 97.25 85 ASP A O 1
ATOM 691 N N . LEU A 1 86 ? -8.326 -13.280 6.438 1.00 95.62 86 LEU A N 1
ATOM 692 C CA . LEU A 1 86 ? -9.076 -12.455 5.483 1.00 95.62 86 LEU A CA 1
ATOM 693 C C . LEU A 1 86 ? -9.515 -13.199 4.216 1.00 95.62 86 LEU A C 1
ATOM 695 O O . LEU A 1 86 ? -10.380 -12.681 3.511 1.00 95.62 86 LEU A O 1
ATOM 699 N N . GLN A 1 87 ? -8.972 -14.391 3.950 1.00 96.19 87 GLN A N 1
ATOM 700 C CA . GLN A 1 87 ? -9.117 -15.129 2.688 1.00 96.19 87 GLN A CA 1
ATOM 701 C C . GLN A 1 87 ? -8.648 -14.308 1.476 1.00 96.19 87 GLN A C 1
ATOM 703 O O . GLN A 1 87 ? -9.307 -14.254 0.437 1.00 96.19 87 GLN A O 1
ATOM 708 N N . VAL A 1 88 ? -7.508 -13.637 1.632 1.00 92.38 88 VAL A N 1
ATOM 709 C CA . VAL A 1 88 ? -6.866 -12.814 0.602 1.00 92.38 88 VAL A CA 1
ATOM 710 C C . VAL A 1 88 ? -5.481 -13.381 0.323 1.00 92.38 88 VAL A C 1
ATOM 712 O O . VAL A 1 88 ? -4.774 -13.771 1.248 1.00 92.38 88 VAL A O 1
ATOM 715 N N . ASP A 1 89 ? -5.085 -13.426 -0.947 1.00 90.88 89 ASP A N 1
ATOM 716 C CA . ASP A 1 89 ? -3.719 -13.800 -1.311 1.00 90.88 89 ASP A CA 1
ATOM 717 C C . ASP A 1 89 ? -2.728 -12.729 -0.796 1.00 90.88 89 ASP A C 1
ATOM 719 O O . ASP A 1 89 ? -2.980 -11.538 -0.998 1.00 90.88 89 ASP A O 1
ATOM 723 N N . PRO A 1 90 ? -1.602 -13.090 -0.149 1.00 87.12 90 PRO A N 1
ATOM 724 C CA . PRO A 1 90 ? -0.611 -12.114 0.318 1.00 87.12 90 PRO A CA 1
ATOM 725 C C . PRO A 1 90 ? -0.061 -11.185 -0.778 1.00 87.12 90 PRO A C 1
ATOM 727 O O . PRO A 1 90 ? 0.405 -10.086 -0.477 1.00 87.12 90 PRO A O 1
ATOM 730 N N . GLN A 1 91 ? -0.113 -11.613 -2.042 1.00 86.94 91 GLN A N 1
ATOM 731 C CA . GLN A 1 91 ? 0.299 -10.846 -3.217 1.00 86.94 91 GLN A CA 1
ATOM 732 C C . GLN A 1 91 ? -0.850 -10.050 -3.853 1.00 86.94 91 GLN A C 1
ATOM 734 O O . GLN A 1 91 ? -0.635 -9.358 -4.847 1.00 86.94 91 GLN A O 1
ATOM 739 N N . ASP A 1 92 ? -2.067 -10.116 -3.311 1.00 92.50 92 ASP A N 1
ATOM 740 C CA . ASP A 1 92 ? -3.207 -9.364 -3.821 1.00 92.50 92 ASP A CA 1
ATOM 741 C C . ASP A 1 92 ? -3.008 -7.849 -3.628 1.00 92.50 92 ASP A C 1
ATOM 743 O O . ASP A 1 92 ? -2.553 -7.372 -2.585 1.00 92.50 92 ASP A O 1
ATOM 747 N N . ILE A 1 93 ? -3.427 -7.060 -4.621 1.00 94.44 93 ILE A N 1
ATOM 748 C CA . ILE A 1 93 ? -3.354 -5.593 -4.613 1.00 94.44 93 ILE A CA 1
ATOM 749 C C . ILE A 1 93 ? -4.033 -4.976 -3.380 1.00 94.44 93 ILE A C 1
ATOM 751 O O . ILE A 1 93 ? -3.629 -3.908 -2.921 1.00 94.44 93 ILE A O 1
ATOM 755 N N . VAL A 1 94 ? -5.029 -5.649 -2.796 1.00 95.94 94 VAL A N 1
ATOM 756 C CA . VAL A 1 94 ? -5.675 -5.217 -1.550 1.00 95.94 94 VAL A CA 1
ATOM 757 C C . VAL A 1 94 ? -4.690 -5.091 -0.395 1.00 95.94 94 VAL A C 1
ATOM 759 O O . VAL A 1 94 ? -4.849 -4.167 0.400 1.00 95.94 94 VAL A O 1
ATOM 762 N N . MET A 1 95 ? -3.652 -5.928 -0.323 1.00 96.19 95 MET A N 1
ATOM 763 C CA . MET A 1 95 ? -2.642 -5.819 0.731 1.00 96.19 95 MET A CA 1
ATOM 764 C C . MET A 1 95 ? -1.835 -4.526 0.605 1.00 96.19 95 MET A C 1
ATOM 766 O O . MET A 1 95 ? -1.603 -3.853 1.606 1.00 96.19 95 MET A O 1
ATOM 770 N N . LEU A 1 96 ? -1.513 -4.095 -0.619 1.00 96.50 96 LEU A N 1
ATOM 771 C CA . LEU A 1 96 ? -0.887 -2.792 -0.853 1.00 96.50 96 LEU A CA 1
ATOM 772 C C . LEU A 1 96 ? -1.802 -1.634 -0.419 1.00 96.50 96 LEU A C 1
ATOM 774 O O . LEU A 1 96 ? -1.335 -0.680 0.206 1.00 96.50 96 LEU A O 1
ATOM 778 N N . VAL A 1 97 ? -3.097 -1.695 -0.748 1.00 97.44 97 VAL A N 1
ATOM 779 C CA . VAL A 1 97 ? -4.056 -0.637 -0.380 1.00 97.44 97 VAL A CA 1
ATOM 780 C C . VAL A 1 97 ? -4.278 -0.594 1.133 1.00 97.44 97 VAL A C 1
ATOM 782 O O . VAL A 1 97 ? -4.321 0.488 1.718 1.00 97.44 97 VAL A O 1
ATOM 785 N N . LEU A 1 98 ? -4.354 -1.754 1.785 1.00 97.44 98 LEU A N 1
ATOM 786 C CA . LEU A 1 98 ? -4.429 -1.855 3.239 1.00 97.44 98 LEU A CA 1
ATOM 787 C C . LEU A 1 98 ? -3.190 -1.234 3.894 1.00 97.44 98 LEU A C 1
ATOM 789 O O . LEU A 1 98 ? -3.324 -0.385 4.775 1.00 97.44 98 LEU A O 1
ATOM 793 N N . SER A 1 99 ? -1.990 -1.579 3.416 1.00 97.88 99 SER A N 1
ATOM 794 C CA . SER A 1 99 ? -0.739 -0.983 3.895 1.00 97.88 99 SER A CA 1
ATOM 795 C C . SER A 1 99 ? -0.685 0.531 3.688 1.00 97.88 99 SER A C 1
ATOM 797 O O . SER A 1 99 ? -0.151 1.246 4.538 1.00 97.88 99 SER A O 1
ATOM 799 N N . TRP A 1 100 ? -1.270 1.040 2.601 1.00 98.06 100 TRP A N 1
ATOM 800 C CA . TRP A 1 100 ? -1.391 2.477 2.358 1.00 98.06 100 TRP A CA 1
ATOM 801 C C . TRP A 1 100 ? -2.291 3.167 3.394 1.00 98.06 100 TRP A C 1
ATOM 803 O O . TRP A 1 100 ? -1.900 4.203 3.937 1.00 98.06 100 TRP A O 1
ATOM 813 N N . HIS A 1 101 ? -3.439 2.575 3.745 1.00 96.38 101 HIS A N 1
ATOM 814 C CA . HIS A 1 101 ? -4.302 3.080 4.828 1.00 96.38 101 HIS A CA 1
ATOM 815 C C . HIS A 1 101 ? -3.625 3.030 6.196 1.00 96.38 101 HIS A C 1
ATOM 817 O O . HIS A 1 101 ? -3.759 3.961 6.990 1.00 96.38 101 HIS A O 1
ATOM 823 N N . MET A 1 102 ? -2.841 1.982 6.451 1.00 96.94 102 MET A N 1
ATOM 824 C CA . MET A 1 102 ? -2.010 1.859 7.654 1.00 96.94 102 MET A CA 1
ATOM 825 C C . MET A 1 102 ? -0.820 2.825 7.670 1.00 96.94 102 MET A C 1
ATOM 827 O O . MET A 1 102 ? -0.176 2.982 8.704 1.00 96.94 102 MET A O 1
ATOM 831 N N . LYS A 1 103 ? -0.538 3.504 6.547 1.00 97.25 103 LYS A N 1
ATOM 832 C CA . LYS A 1 103 ? 0.649 4.351 6.344 1.00 97.25 103 LYS A CA 1
ATOM 833 C C . LYS A 1 103 ? 1.947 3.602 6.651 1.00 97.25 103 LYS A C 1
ATOM 835 O O . LYS A 1 103 ? 2.881 4.189 7.194 1.00 97.25 103 LYS A O 1
ATOM 840 N N . ALA A 1 104 ? 1.988 2.323 6.290 1.00 97.12 104 ALA A N 1
ATOM 841 C CA . ALA A 1 104 ? 3.091 1.440 6.625 1.00 97.12 104 ALA A CA 1
ATOM 842 C C . ALA A 1 104 ? 4.406 1.902 5.994 1.00 97.12 104 ALA A C 1
ATOM 844 O O . ALA A 1 104 ? 4.474 2.202 4.798 1.00 97.12 104 ALA A O 1
ATOM 845 N N . ALA A 1 105 ? 5.465 1.937 6.792 1.00 94.88 105 ALA A N 1
ATOM 846 C CA . ALA A 1 105 ? 6.770 2.396 6.350 1.00 94.88 105 ALA A CA 1
ATOM 847 C C . ALA A 1 105 ? 7.488 1.379 5.454 1.00 94.88 105 ALA A C 1
ATOM 849 O O . ALA A 1 105 ? 8.281 1.773 4.597 1.00 94.88 105 ALA A O 1
ATOM 850 N N . THR A 1 106 ? 7.273 0.079 5.664 1.00 91.12 106 THR A N 1
ATOM 851 C CA . THR A 1 106 ? 8.026 -0.994 4.998 1.00 91.12 106 THR A CA 1
ATOM 852 C C . THR A 1 106 ? 7.128 -2.201 4.726 1.00 91.12 106 THR A C 1
ATOM 854 O O . THR A 1 106 ? 6.205 -2.496 5.479 1.00 91.12 106 THR A O 1
ATOM 857 N N . MET A 1 107 ? 7.358 -2.859 3.593 1.00 89.19 107 MET A N 1
ATOM 858 C CA . MET A 1 107 ? 6.686 -4.095 3.201 1.00 89.19 107 MET A CA 1
ATOM 859 C C . MET A 1 107 ? 7.016 -5.230 4.176 1.00 89.19 107 MET A C 1
ATOM 861 O O . MET A 1 107 ? 8.116 -5.281 4.717 1.00 89.19 107 MET A O 1
ATOM 865 N N . CYS A 1 108 ? 6.067 -6.150 4.361 1.00 90.12 108 CYS A N 1
ATOM 866 C CA . CYS A 1 108 ? 6.203 -7.331 5.222 1.00 90.12 108 CYS A CA 1
ATOM 867 C C . CYS A 1 108 ? 6.322 -7.056 6.734 1.00 90.12 108 CYS A C 1
ATOM 869 O O . CYS A 1 108 ? 6.623 -7.976 7.495 1.00 90.12 108 CYS A O 1
ATOM 871 N N . GLU A 1 109 ? 6.034 -5.836 7.186 1.00 93.00 109 GLU A N 1
ATOM 872 C CA . GLU A 1 109 ? 5.950 -5.510 8.609 1.00 93.00 109 GLU A CA 1
ATOM 873 C C . GLU A 1 109 ? 4.886 -4.436 8.883 1.00 93.00 109 GLU A C 1
ATOM 875 O O . GLU A 1 109 ? 4.630 -3.562 8.053 1.00 93.00 109 GLU A O 1
ATOM 880 N N . PHE A 1 110 ? 4.288 -4.488 10.072 1.00 97.81 110 PHE A N 1
ATOM 881 C CA . PHE A 1 110 ? 3.522 -3.386 10.647 1.00 97.81 110 PHE A CA 1
ATOM 882 C C . PHE A 1 110 ? 3.946 -3.159 12.093 1.00 97.81 110 PHE A C 1
ATOM 884 O O . PHE A 1 110 ? 3.946 -4.076 12.916 1.00 97.81 110 PHE A O 1
ATOM 891 N N . SER A 1 111 ? 4.232 -1.910 12.436 1.00 98.25 111 SER A N 1
ATOM 892 C CA . SER A 1 111 ? 4.268 -1.483 13.830 1.00 98.25 111 SER A CA 1
ATOM 893 C C . SER A 1 111 ? 2.858 -1.448 14.423 1.00 98.25 111 SER A C 1
ATOM 895 O O . SER A 1 111 ? 1.854 -1.289 13.719 1.00 98.25 111 SER A O 1
ATOM 897 N N . LYS A 1 112 ? 2.778 -1.503 15.756 1.00 98.06 112 LYS A N 1
ATOM 898 C CA . LYS A 1 112 ? 1.520 -1.328 16.491 1.00 98.06 112 LYS A CA 1
ATOM 899 C C . LYS A 1 112 ? 0.758 -0.064 16.093 1.00 98.06 112 LYS A C 1
ATOM 901 O O . LYS A 1 112 ? -0.459 -0.095 15.920 1.00 98.06 112 LYS A O 1
ATOM 906 N N . GLN A 1 113 ? 1.478 1.049 15.943 1.00 96.94 113 GLN A N 1
ATOM 907 C CA . GLN A 1 113 ? 0.888 2.343 15.611 1.00 96.94 113 GLN A CA 1
ATOM 908 C C . GLN A 1 113 ? 0.279 2.352 14.204 1.00 96.94 113 GLN A C 1
ATOM 910 O O . GLN A 1 113 ? -0.815 2.886 14.028 1.00 96.94 113 GLN A O 1
ATOM 915 N N . GLU A 1 114 ? 0.965 1.768 13.220 1.00 98.19 114 GLU A N 1
ATOM 916 C CA . GLU A 1 114 ? 0.466 1.663 11.842 1.00 98.19 114 GLU A CA 1
ATOM 917 C C . GLU A 1 114 ? -0.779 0.777 11.779 1.00 98.19 114 GLU A C 1
ATOM 919 O O . GLU A 1 114 ? -1.788 1.173 11.193 1.00 98.19 114 GLU A O 1
ATOM 924 N N . PHE A 1 115 ? -0.743 -0.384 12.440 1.00 98.12 115 PHE A N 1
ATOM 925 C CA . PHE A 1 115 ? -1.856 -1.329 12.427 1.00 98.12 115 PHE A CA 1
ATOM 926 C C . PHE A 1 115 ? -3.098 -0.757 13.122 1.00 98.12 115 PHE A C 1
ATOM 928 O O . PHE A 1 115 ? -4.152 -0.619 12.500 1.00 98.12 115 PHE A O 1
ATOM 935 N N . ILE A 1 116 ? -2.971 -0.350 14.391 1.00 96.12 116 ILE A N 1
ATOM 936 C CA . ILE A 1 116 ? -4.096 0.186 15.168 1.00 96.12 116 ILE A CA 1
ATOM 937 C C . ILE A 1 116 ? -4.589 1.500 14.556 1.00 96.12 116 ILE A C 1
ATOM 939 O O . ILE A 1 116 ? -5.784 1.650 14.310 1.00 96.12 116 ILE A O 1
ATOM 943 N N . GLY A 1 117 ? -3.688 2.440 14.257 1.00 93.31 117 GLY A N 1
ATOM 944 C CA . GLY A 1 117 ? -4.060 3.740 13.695 1.00 93.31 117 GLY A CA 1
ATOM 945 C C . GLY A 1 117 ? -4.710 3.627 12.313 1.00 93.31 117 GLY A C 1
ATOM 946 O O . GLY A 1 117 ? -5.673 4.341 12.020 1.00 93.31 117 GLY A O 1
ATOM 947 N N . GLY A 1 118 ? -4.231 2.700 11.479 1.00 94.44 118 GLY A N 1
ATOM 948 C CA . GLY A 1 118 ? -4.818 2.397 10.176 1.00 94.44 118 GLY A CA 1
ATOM 949 C C . GLY A 1 118 ? -6.240 1.862 10.289 1.00 94.44 118 GLY A C 1
ATOM 950 O O . GLY A 1 118 ? -7.157 2.422 9.687 1.00 94.44 118 GLY A O 1
ATOM 951 N N . LEU A 1 119 ? -6.452 0.833 11.111 1.00 95.56 119 LEU A N 1
ATOM 952 C CA . LEU A 1 119 ? -7.778 0.248 11.325 1.00 95.56 119 LEU A CA 1
ATOM 953 C C . LEU A 1 119 ? -8.768 1.243 11.949 1.00 95.56 119 LEU A C 1
ATOM 955 O O . LEU A 1 119 ? -9.905 1.346 11.482 1.00 95.56 119 LEU A O 1
ATOM 959 N N . GLN A 1 120 ? -8.318 2.064 12.903 1.00 91.00 120 GLN A N 1
ATOM 960 C CA . GLN A 1 120 ? -9.106 3.174 13.453 1.00 91.00 120 GLN A CA 1
ATOM 961 C C . GLN A 1 120 ? -9.568 4.141 12.361 1.00 91.00 120 GLN A C 1
ATOM 963 O O . GLN A 1 120 ? -10.745 4.499 12.298 1.00 91.00 120 GLN A O 1
ATOM 968 N N . SER A 1 121 ? -8.663 4.529 11.457 1.00 88.44 121 SER A N 1
ATOM 969 C CA . SER A 1 121 ? -8.986 5.436 10.350 1.00 88.44 121 SER A CA 1
ATOM 970 C C . SER A 1 121 ? -9.985 4.841 9.350 1.00 88.44 121 SER A C 1
ATOM 972 O O . SER A 1 121 ? -10.766 5.577 8.745 1.00 88.44 121 SER A O 1
ATOM 974 N N . LEU A 1 122 ? -10.010 3.509 9.230 1.00 88.00 122 LEU A N 1
ATOM 975 C CA . LEU A 1 122 ? -10.957 2.756 8.406 1.00 88.00 122 LEU A CA 1
ATOM 976 C C . LEU A 1 122 ? -12.292 2.475 9.120 1.00 88.00 122 LEU A C 1
ATOM 978 O O . LEU A 1 122 ? -13.244 1.990 8.494 1.00 88.00 122 LEU A O 1
ATOM 982 N N . GLY A 1 123 ? -12.390 2.775 10.419 1.00 87.62 123 GLY A N 1
ATOM 983 C CA . GLY A 1 123 ? -13.548 2.417 11.234 1.00 87.62 123 GLY A CA 1
ATOM 984 C C . GLY A 1 123 ? -13.686 0.903 11.432 1.00 87.62 123 GLY A C 1
ATOM 985 O O . GLY A 1 123 ? -14.807 0.404 11.503 1.00 87.62 123 GLY A O 1
ATOM 986 N N . VAL A 1 124 ? -12.566 0.177 11.450 1.00 92.88 124 VAL A N 1
ATOM 987 C CA . VAL A 1 124 ? -12.494 -1.282 11.568 1.00 92.88 124 VAL A CA 1
ATOM 988 C C . VAL A 1 124 ? -11.933 -1.653 12.935 1.00 92.88 124 VAL A C 1
ATOM 990 O O . VAL A 1 124 ? -10.879 -1.169 13.315 1.00 92.88 124 VAL A O 1
ATOM 993 N N . ASP A 1 125 ? -12.615 -2.531 13.659 1.00 93.00 125 ASP A N 1
ATOM 994 C CA . ASP A 1 125 ? -12.164 -3.101 14.937 1.00 93.00 125 ASP A CA 1
ATOM 995 C C . ASP A 1 125 ? -12.379 -4.622 15.014 1.00 93.00 125 ASP A C 1
ATOM 997 O O . ASP A 1 125 ? -12.143 -5.226 16.052 1.00 93.00 125 ASP A O 1
ATOM 1001 N N . SER A 1 126 ? -12.805 -5.252 13.915 1.00 94.44 126 SER A N 1
ATOM 1002 C CA . SER A 1 126 ? -12.970 -6.700 13.806 1.00 94.44 126 SER A CA 1
ATOM 1003 C C . SER A 1 126 ? -12.569 -7.188 12.415 1.00 94.44 126 SER A C 1
ATOM 1005 O O . SER A 1 126 ? -12.517 -6.415 11.450 1.00 94.44 126 SER A O 1
ATOM 1007 N N . LEU A 1 127 ? -12.303 -8.488 12.303 1.00 95.62 127 LEU A N 1
ATOM 1008 C CA . LEU A 1 127 ? -11.929 -9.116 11.040 1.00 95.62 127 LEU A CA 1
ATOM 1009 C C . LEU A 1 127 ? -13.072 -9.055 10.014 1.00 95.62 127 LEU A C 1
ATOM 1011 O O . LEU A 1 127 ? -12.830 -8.835 8.833 1.00 95.62 127 LEU A O 1
ATOM 1015 N N . GLU A 1 128 ? -14.320 -9.191 10.457 1.00 95.12 128 GLU A N 1
ATOM 1016 C CA . GLU A 1 128 ? -15.524 -9.105 9.623 1.00 95.12 128 GLU A CA 1
ATOM 1017 C C . GLU A 1 128 ? -15.630 -7.726 8.973 1.00 95.12 128 GLU A C 1
ATOM 1019 O O . GLU A 1 128 ? -15.724 -7.629 7.749 1.00 95.12 128 GLU A O 1
ATOM 1024 N N . LYS A 1 129 ? -15.499 -6.656 9.769 1.00 94.25 129 LYS A N 1
ATOM 1025 C CA . LYS A 1 129 ? -15.482 -5.284 9.247 1.00 94.25 129 LYS A CA 1
ATOM 1026 C C . LYS A 1 129 ? -14.312 -5.059 8.292 1.00 94.25 129 LYS A C 1
ATOM 1028 O O . LYS A 1 129 ? -14.463 -4.350 7.299 1.00 94.25 129 LYS A O 1
ATOM 1033 N N . LEU A 1 130 ? -13.145 -5.657 8.557 1.00 96.06 130 LEU A N 1
ATOM 1034 C CA . LEU A 1 130 ? -12.005 -5.562 7.643 1.00 96.06 130 LEU A CA 1
ATOM 1035 C C . LEU A 1 130 ? -12.311 -6.235 6.298 1.00 96.06 130 LEU A C 1
ATOM 1037 O O . LEU A 1 130 ? -12.047 -5.641 5.252 1.00 96.06 130 LEU A O 1
ATOM 1041 N N . ARG A 1 131 ? -12.934 -7.423 6.312 1.00 96.12 131 ARG A N 1
ATOM 1042 C CA . ARG A 1 131 ? -13.377 -8.119 5.092 1.00 96.12 131 ARG A CA 1
ATOM 1043 C C . ARG A 1 131 ? -14.384 -7.283 4.298 1.00 96.12 131 ARG A C 1
ATOM 1045 O O . ARG A 1 131 ? -14.250 -7.164 3.083 1.00 96.12 131 ARG A O 1
ATOM 1052 N N . GLU A 1 132 ? -15.333 -6.626 4.963 1.00 92.75 132 GLU A N 1
ATOM 1053 C CA . GLU A 1 132 ? -16.298 -5.723 4.312 1.00 92.75 132 GLU A CA 1
ATOM 1054 C C . GLU A 1 132 ? -15.621 -4.527 3.616 1.00 92.75 132 GLU A C 1
ATOM 1056 O O . GLU A 1 132 ? -16.105 -4.033 2.593 1.00 92.75 132 GLU A O 1
ATOM 1061 N N . ARG A 1 133 ? -14.460 -4.075 4.114 1.00 92.75 133 ARG A N 1
ATOM 1062 C CA . ARG A 1 133 ? -13.685 -2.986 3.497 1.00 92.75 133 ARG A CA 1
ATOM 1063 C C . ARG A 1 133 ? -12.892 -3.401 2.261 1.00 92.75 133 ARG A C 1
ATOM 1065 O O . ARG A 1 133 ? -12.496 -2.513 1.510 1.00 92.75 133 ARG A O 1
ATOM 1072 N N . ILE A 1 134 ? -12.696 -4.693 1.992 1.00 94.62 134 ILE A N 1
ATOM 1073 C CA . ILE A 1 134 ? -11.895 -5.180 0.851 1.00 94.62 134 ILE A CA 1
ATOM 1074 C C . ILE A 1 134 ? -12.409 -4.615 -0.479 1.00 94.62 134 ILE A C 1
ATOM 1076 O O . ILE A 1 134 ? -11.639 -4.053 -1.258 1.00 94.62 134 ILE A O 1
ATOM 1080 N N . GLN A 1 135 ? -13.719 -4.698 -0.730 1.00 92.75 135 GLN A N 1
ATOM 1081 C CA . GLN A 1 135 ? -14.304 -4.191 -1.979 1.00 92.75 135 GLN A CA 1
ATOM 1082 C C . GLN A 1 135 ? -14.195 -2.668 -2.092 1.00 92.75 135 GLN A C 1
ATOM 1084 O O . GLN A 1 135 ? -13.928 -2.135 -3.172 1.00 92.75 135 GLN A O 1
ATOM 1089 N N . TYR A 1 136 ? -14.335 -1.963 -0.967 1.00 92.75 136 TYR A N 1
ATOM 1090 C CA . TYR A 1 136 ? -14.102 -0.524 -0.909 1.00 92.75 136 TYR A CA 1
ATOM 1091 C C . TYR A 1 136 ? -12.649 -0.186 -1.279 1.00 92.75 136 TYR A C 1
ATOM 1093 O O . TYR A 1 136 ? -12.444 0.626 -2.178 1.00 92.75 136 TYR A O 1
ATOM 1101 N N . MET A 1 137 ? -11.660 -0.864 -0.688 1.00 94.56 137 MET A N 1
ATOM 1102 C CA . MET A 1 137 ? -10.235 -0.655 -0.979 1.00 94.56 137 MET A CA 1
ATOM 1103 C C . MET A 1 137 ? -9.904 -0.872 -2.462 1.00 94.56 137 MET A C 1
ATOM 1105 O O . MET A 1 137 ? -9.199 -0.064 -3.063 1.00 94.56 137 MET A O 1
ATOM 1109 N N . ARG A 1 138 ? -10.482 -1.896 -3.105 1.00 94.50 138 ARG A N 1
ATOM 1110 C CA . ARG A 1 138 ? -10.345 -2.075 -4.564 1.00 94.50 138 ARG A CA 1
ATOM 1111 C C . ARG A 1 138 ? -10.934 -0.903 -5.342 1.00 94.50 138 ARG A C 1
ATOM 1113 O O . ARG A 1 138 ? -10.314 -0.388 -6.268 1.00 94.50 138 ARG A O 1
ATOM 1120 N N . SER A 1 139 ? -12.124 -0.443 -4.953 1.00 94.62 139 SER A N 1
ATOM 1121 C CA . SER A 1 139 ? -12.794 0.671 -5.632 1.00 94.62 139 SER A CA 1
ATOM 1122 C C . SER A 1 139 ? -11.997 1.980 -5.577 1.00 94.62 139 SER A C 1
ATOM 1124 O O . SER A 1 139 ? -12.095 2.787 -6.501 1.00 94.62 139 SER A O 1
ATOM 1126 N N . GLU A 1 140 ? -11.156 2.174 -4.557 1.00 94.31 140 GLU A N 1
ATOM 1127 C CA . GLU A 1 140 ? -10.303 3.359 -4.434 1.00 94.31 140 GLU A CA 1
ATOM 1128 C C . GLU A 1 140 ? -9.251 3.457 -5.538 1.00 94.31 140 GLU A C 1
ATOM 1130 O O . GLU A 1 140 ? -8.907 4.563 -5.948 1.00 94.31 140 GLU A O 1
ATOM 1135 N N . LEU A 1 141 ? -8.796 2.329 -6.086 1.00 94.62 141 LEU A N 1
ATOM 1136 C CA . LEU A 1 141 ? -7.839 2.307 -7.195 1.00 94.62 141 LEU A CA 1
ATOM 1137 C C . LEU A 1 141 ? -8.447 2.810 -8.510 1.00 94.62 141 LEU A C 1
ATOM 1139 O O . LEU A 1 141 ? -7.709 3.129 -9.448 1.00 94.62 141 LEU A O 1
ATOM 1143 N N . LYS A 1 142 ? -9.778 2.913 -8.603 1.00 92.00 142 LYS A N 1
ATOM 1144 C CA . LYS A 1 142 ? -10.462 3.496 -9.766 1.00 92.00 142 LYS A CA 1
ATOM 1145 C C . LYS A 1 142 ? -10.283 5.010 -9.814 1.00 92.00 142 LYS A C 1
ATOM 1147 O O . LYS A 1 142 ? -10.146 5.560 -10.906 1.00 92.00 142 LYS A O 1
ATOM 1152 N N . ASP A 1 143 ? -10.202 5.659 -8.654 1.00 94.06 143 ASP A N 1
ATOM 1153 C CA . ASP A 1 143 ? -9.919 7.086 -8.553 1.00 94.06 143 ASP A CA 1
ATOM 1154 C C . ASP A 1 143 ? -8.470 7.381 -8.974 1.00 94.06 143 ASP A C 1
ATOM 1156 O O . ASP A 1 143 ? -7.510 6.757 -8.515 1.00 94.06 143 ASP A O 1
ATOM 1160 N N . GLU A 1 144 ? -8.290 8.319 -9.905 1.00 91.88 144 GLU A N 1
ATOM 1161 C CA . GLU A 1 144 ? -6.971 8.591 -10.483 1.00 91.88 144 GLU A CA 1
ATOM 1162 C C . GLU A 1 144 ? -6.003 9.243 -9.495 1.00 91.88 144 GLU A C 1
ATOM 1164 O O . GLU A 1 144 ? -4.787 9.030 -9.601 1.00 91.88 144 GLU A O 1
ATOM 1169 N N . GLN A 1 145 ? -6.536 10.026 -8.554 1.00 94.62 145 GLN A N 1
ATOM 1170 C CA . GLN A 1 145 ? -5.758 10.707 -7.533 1.00 94.62 145 GLN A CA 1
ATOM 1171 C C . GLN A 1 145 ? -5.291 9.712 -6.473 1.00 94.62 145 GLN A C 1
ATOM 1173 O O . GLN A 1 145 ? -4.090 9.627 -6.221 1.00 94.62 145 GLN A O 1
ATOM 1178 N N . LYS A 1 146 ? -6.196 8.899 -5.923 1.00 95.75 146 LYS A N 1
ATOM 1179 C CA . LYS A 1 146 ? -5.850 7.839 -4.968 1.00 95.75 146 LYS A CA 1
ATOM 1180 C C . LYS A 1 146 ? -4.896 6.827 -5.581 1.00 95.75 146 LYS A C 1
ATOM 1182 O O . LYS A 1 146 ? -3.888 6.494 -4.967 1.00 95.75 146 LYS A O 1
ATOM 1187 N N . PHE A 1 147 ? -5.126 6.411 -6.828 1.00 96.44 147 PHE A N 1
ATOM 1188 C CA . PHE A 1 147 ? -4.181 5.537 -7.520 1.00 96.44 147 PHE A CA 1
ATOM 1189 C C . PHE A 1 147 ? -2.786 6.167 -7.623 1.00 96.44 147 PHE A C 1
ATOM 1191 O O . PHE A 1 147 ? -1.792 5.479 -7.421 1.00 96.44 147 PHE A O 1
ATOM 1198 N N . ARG A 1 148 ? -2.685 7.478 -7.899 1.00 95.88 148 ARG A N 1
ATOM 1199 C CA . ARG A 1 148 ? -1.393 8.190 -7.900 1.00 95.88 148 ARG A CA 1
ATOM 1200 C C . ARG A 1 148 ? -0.701 8.104 -6.545 1.00 95.88 148 ARG A C 1
ATOM 1202 O O . ARG A 1 148 ? 0.508 7.903 -6.488 1.00 95.88 148 ARG A O 1
ATOM 1209 N N . GLU A 1 149 ? -1.459 8.312 -5.477 1.00 97.69 149 GLU A N 1
ATOM 1210 C CA . GLU A 1 149 ? -0.954 8.290 -4.107 1.00 97.69 149 GLU A CA 1
ATOM 1211 C C . GLU A 1 149 ? -0.469 6.889 -3.725 1.00 97.69 149 GLU A C 1
ATOM 1213 O O . GLU A 1 149 ? 0.671 6.749 -3.282 1.00 97.69 149 GLU A O 1
ATOM 1218 N N . ILE A 1 150 ? -1.268 5.856 -4.004 1.00 97.81 150 ILE A N 1
ATOM 1219 C CA . ILE A 1 150 ? -0.935 4.446 -3.756 1.00 97.81 150 ILE A CA 1
ATOM 1220 C C . ILE A 1 150 ? 0.268 4.006 -4.604 1.00 97.81 150 ILE A C 1
ATOM 1222 O O . ILE A 1 150 ? 1.199 3.393 -4.086 1.00 97.81 150 ILE A O 1
ATOM 1226 N N . TYR A 1 151 ? 0.319 4.386 -5.884 1.00 97.62 151 TYR A N 1
ATOM 1227 C CA . TYR A 1 151 ? 1.455 4.105 -6.767 1.00 97.62 151 TYR A CA 1
ATOM 1228 C C . TYR A 1 151 ? 2.762 4.704 -6.229 1.00 97.62 151 TYR A C 1
ATOM 1230 O O . TYR A 1 151 ? 3.807 4.056 -6.225 1.00 97.62 151 TYR A O 1
ATOM 1238 N N . ASN A 1 152 ? 2.725 5.953 -5.760 1.00 96.62 152 ASN A N 1
ATOM 1239 C CA . ASN A 1 152 ? 3.904 6.621 -5.205 1.00 96.62 152 ASN A CA 1
ATOM 1240 C C . ASN A 1 152 ? 4.316 6.050 -3.842 1.00 96.62 152 ASN A C 1
ATOM 1242 O O . ASN A 1 152 ? 5.513 5.997 -3.533 1.00 96.62 152 ASN A O 1
ATOM 1246 N N . PHE A 1 153 ? 3.333 5.637 -3.041 1.00 98.06 153 PHE A N 1
ATOM 1247 C CA . PHE A 1 153 ? 3.535 4.943 -1.776 1.00 98.06 153 PHE A CA 1
ATOM 1248 C C . PHE A 1 153 ? 4.240 3.599 -1.980 1.00 98.06 153 PHE A C 1
ATOM 1250 O O . PHE A 1 153 ? 5.242 3.350 -1.312 1.00 98.06 153 PHE A O 1
ATOM 1257 N N . ALA A 1 154 ? 3.793 2.800 -2.955 1.00 97.50 154 ALA A N 1
ATOM 1258 C CA . ALA A 1 154 ? 4.320 1.465 -3.236 1.00 97.50 154 ALA A CA 1
ATOM 1259 C C . ALA A 1 154 ? 5.848 1.447 -3.400 1.00 97.50 154 ALA A C 1
ATOM 1261 O O . ALA A 1 154 ? 6.511 0.561 -2.872 1.00 97.50 154 ALA A O 1
ATOM 1262 N N . PHE A 1 155 ? 6.430 2.464 -4.046 1.00 96.88 155 PHE A N 1
ATOM 1263 C CA . PHE A 1 155 ? 7.887 2.586 -4.167 1.00 96.88 155 PHE A CA 1
ATOM 1264 C C . PHE A 1 155 ? 8.591 2.712 -2.811 1.00 96.88 155 PHE A C 1
ATOM 1266 O O . PHE A 1 155 ? 9.626 2.092 -2.581 1.00 96.88 155 PHE A O 1
ATOM 1273 N N . SER A 1 156 ? 8.074 3.574 -1.929 1.00 95.62 156 SER A N 1
ATOM 1274 C CA . SER A 1 156 ? 8.667 3.788 -0.604 1.00 95.62 156 SER A CA 1
ATOM 1275 C C . SER A 1 156 ? 8.524 2.548 0.264 1.00 95.62 156 SER A C 1
ATOM 1277 O O . SER A 1 156 ? 9.467 2.195 0.959 1.00 95.62 156 SER A O 1
ATOM 1279 N N . TRP A 1 157 ? 7.348 1.928 0.195 1.00 95.12 157 TRP A N 1
ATOM 1280 C CA . TRP A 1 157 ? 6.959 0.770 0.983 1.00 95.12 157 TRP A CA 1
ATOM 1281 C C . TRP A 1 157 ? 7.745 -0.486 0.590 1.00 95.12 157 TRP A C 1
ATOM 1283 O O . TRP A 1 157 ? 8.226 -1.205 1.458 1.00 95.12 157 TRP A O 1
ATOM 1293 N N . ALA A 1 158 ? 7.936 -0.721 -0.711 1.00 94.25 158 ALA A N 1
ATOM 1294 C CA . ALA A 1 158 ? 8.580 -1.928 -1.225 1.00 94.25 158 ALA A CA 1
ATOM 1295 C C . ALA A 1 158 ? 10.117 -1.879 -1.234 1.00 94.25 158 ALA A C 1
ATOM 1297 O O . ALA A 1 158 ? 10.755 -2.920 -1.375 1.00 94.25 158 ALA A O 1
ATOM 1298 N N . LYS A 1 159 ? 10.743 -0.696 -1.144 1.00 92.81 159 LYS A N 1
ATOM 1299 C CA . LYS A 1 159 ? 12.212 -0.622 -1.145 1.00 92.81 159 LYS A CA 1
ATOM 1300 C C . LYS A 1 159 ? 12.763 -0.960 0.241 1.00 92.81 159 LYS A C 1
ATOM 1302 O O . LYS A 1 159 ? 12.213 -0.553 1.261 1.00 92.81 159 LYS A O 1
ATOM 1307 N N . GLU A 1 160 ? 13.948 -1.550 0.269 1.00 89.44 160 GLU A N 1
ATOM 1308 C CA . GLU A 1 160 ? 14.662 -1.807 1.517 1.00 89.44 160 GLU A CA 1
ATOM 1309 C C . GLU A 1 160 ? 15.041 -0.513 2.268 1.00 89.44 160 GLU A C 1
ATOM 1311 O O . GLU A 1 160 ? 15.301 0.561 1.691 1.00 89.44 160 GLU A O 1
ATOM 1316 N N . LYS A 1 161 ? 15.102 -0.617 3.600 1.00 87.50 161 LYS A N 1
ATOM 1317 C CA . LYS A 1 161 ? 15.548 0.471 4.478 1.00 87.50 161 LYS A CA 1
ATOM 1318 C C . LYS A 1 161 ? 16.979 0.880 4.102 1.00 87.50 161 LYS A C 1
ATOM 1320 O O . LYS A 1 161 ? 17.837 0.053 3.826 1.00 87.50 161 LYS A O 1
ATOM 1325 N N . GLY A 1 162 ? 17.225 2.188 4.029 1.00 90.88 162 GLY A N 1
ATOM 1326 C CA . GLY A 1 162 ? 18.522 2.749 3.620 1.00 90.88 162 GLY A CA 1
ATOM 1327 C C . GLY A 1 162 ? 18.767 2.841 2.105 1.00 90.88 162 GLY A C 1
ATOM 1328 O O . GLY A 1 162 ? 19.570 3.670 1.681 1.00 90.88 162 GLY A O 1
ATOM 1329 N N . GLN A 1 163 ? 18.037 2.096 1.267 1.00 92.44 163 GLN A N 1
ATOM 1330 C CA . GLN A 1 163 ? 18.219 2.158 -0.188 1.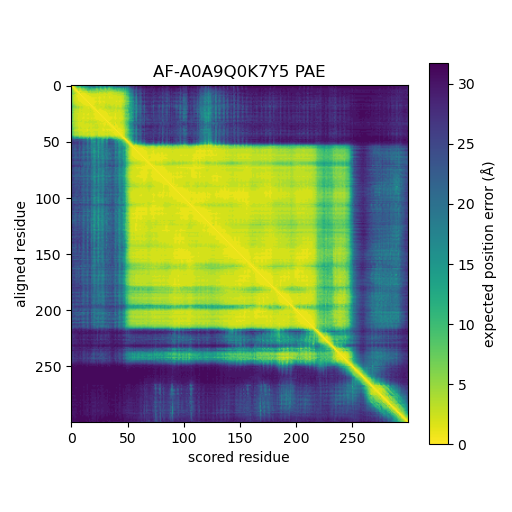00 92.44 163 GLN A CA 1
ATOM 1331 C C . GLN A 1 163 ? 17.536 3.381 -0.816 1.00 92.44 163 GLN A C 1
ATOM 1333 O O . GLN A 1 163 ? 16.513 3.866 -0.328 1.00 92.44 163 GLN A O 1
ATOM 1338 N N . LYS A 1 164 ? 18.085 3.890 -1.927 1.00 94.44 164 LYS A N 1
ATOM 1339 C CA . LYS A 1 164 ? 17.484 4.992 -2.717 1.00 94.44 164 LYS A CA 1
ATOM 1340 C C . LYS A 1 164 ? 16.679 4.505 -3.927 1.00 94.44 164 LYS A C 1
ATOM 1342 O O . LYS A 1 164 ? 15.912 5.281 -4.498 1.00 94.44 164 LYS A O 1
ATOM 1347 N N . SER A 1 165 ? 16.847 3.237 -4.285 1.00 94.38 165 SER A N 1
ATOM 1348 C CA . SER A 1 165 ? 16.243 2.595 -5.450 1.00 94.38 165 SER A CA 1
ATOM 1349 C C . SER A 1 165 ? 15.568 1.292 -5.038 1.00 94.38 165 SER A C 1
ATOM 1351 O O . SER A 1 165 ? 15.964 0.674 -4.053 1.00 94.38 165 SER A O 1
ATOM 1353 N N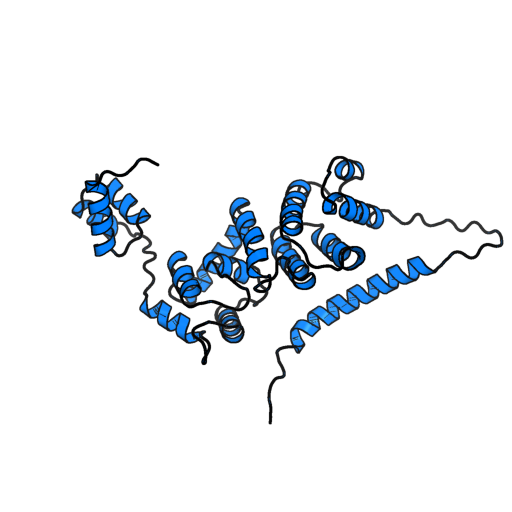 . LEU A 1 166 ? 14.557 0.890 -5.800 1.00 93.38 166 LEU A N 1
ATOM 1354 C CA . LEU A 1 166 ? 13.850 -0.374 -5.642 1.00 93.38 166 LEU A CA 1
ATOM 1355 C C . LEU A 1 166 ? 14.586 -1.476 -6.414 1.00 93.38 166 LEU A C 1
ATOM 1357 O O . LEU A 1 166 ? 15.037 -1.237 -7.538 1.00 93.38 166 LEU A O 1
ATOM 1361 N N . ALA A 1 167 ? 14.717 -2.670 -5.835 1.00 94.00 167 ALA A N 1
ATOM 1362 C CA . ALA A 1 167 ? 15.264 -3.821 -6.550 1.00 94.00 167 ALA A CA 1
ATOM 1363 C C . ALA A 1 167 ? 14.434 -4.107 -7.813 1.00 94.00 167 ALA A C 1
ATOM 1365 O O . ALA A 1 167 ? 13.221 -3.894 -7.827 1.00 94.00 167 ALA A O 1
ATOM 1366 N N . LEU A 1 168 ? 15.093 -4.542 -8.892 1.00 92.75 168 LEU A N 1
ATOM 1367 C CA . LEU A 1 168 ? 14.431 -4.690 -10.190 1.00 92.75 168 LEU A CA 1
ATOM 1368 C C . LEU A 1 168 ? 13.267 -5.687 -10.130 1.00 92.75 168 LEU A C 1
ATOM 1370 O O . LEU A 1 168 ? 12.179 -5.364 -10.598 1.00 92.75 168 LEU A O 1
ATOM 1374 N N . ASP A 1 169 ? 13.482 -6.850 -9.516 1.00 92.31 169 ASP A N 1
ATOM 1375 C CA . ASP A 1 169 ? 12.465 -7.901 -9.422 1.00 92.31 169 ASP A CA 1
ATOM 1376 C C . ASP A 1 169 ? 11.246 -7.433 -8.615 1.00 92.31 169 ASP A C 1
ATOM 1378 O O . ASP A 1 169 ? 10.106 -7.606 -9.045 1.00 92.31 169 ASP A O 1
ATOM 1382 N N . THR A 1 170 ? 11.471 -6.724 -7.504 1.00 92.25 170 THR A N 1
ATOM 1383 C CA . THR A 1 170 ? 10.395 -6.114 -6.708 1.00 92.25 170 THR A CA 1
ATOM 1384 C C . THR A 1 170 ? 9.641 -5.041 -7.496 1.00 92.25 170 THR A C 1
ATOM 1386 O O . THR A 1 170 ? 8.416 -4.959 -7.415 1.00 92.25 170 THR A O 1
ATOM 1389 N N . ALA A 1 171 ? 10.345 -4.223 -8.286 1.00 94.94 171 ALA A N 1
ATOM 1390 C CA . ALA A 1 171 ? 9.713 -3.213 -9.131 1.00 94.94 171 ALA A CA 1
ATOM 1391 C C . ALA A 1 171 ? 8.833 -3.850 -10.217 1.00 94.94 171 ALA A C 1
ATOM 1393 O O . ALA A 1 171 ? 7.718 -3.385 -10.441 1.00 94.94 171 ALA A O 1
ATOM 1394 N N . ILE A 1 172 ? 9.312 -4.925 -10.853 1.00 93.38 172 ILE A N 1
ATOM 1395 C CA . ILE A 1 172 ? 8.562 -5.696 -11.852 1.00 93.38 172 ILE A CA 1
ATOM 1396 C C . ILE A 1 172 ? 7.277 -6.255 -11.244 1.00 93.38 172 ILE A C 1
ATOM 1398 O O . ILE A 1 172 ? 6.204 -5.966 -11.773 1.00 93.38 172 ILE A O 1
ATOM 1402 N N . GLY A 1 173 ? 7.371 -6.972 -10.119 1.00 91.94 173 GLY A N 1
ATOM 1403 C CA . GLY A 1 173 ? 6.198 -7.546 -9.458 1.00 91.94 173 GLY A CA 1
ATOM 1404 C C . GLY A 1 173 ? 5.184 -6.476 -9.049 1.00 91.94 173 GLY A C 1
ATOM 1405 O O . GLY A 1 173 ? 3.988 -6.609 -9.302 1.00 91.94 173 GLY A O 1
ATOM 1406 N N . MET A 1 174 ? 5.656 -5.349 -8.508 1.00 94.69 174 MET A N 1
ATOM 1407 C CA . MET A 1 174 ? 4.770 -4.263 -8.094 1.00 94.69 174 MET A CA 1
ATOM 1408 C C . MET A 1 174 ? 4.099 -3.556 -9.283 1.00 94.69 174 MET A C 1
ATOM 1410 O O . MET A 1 174 ? 2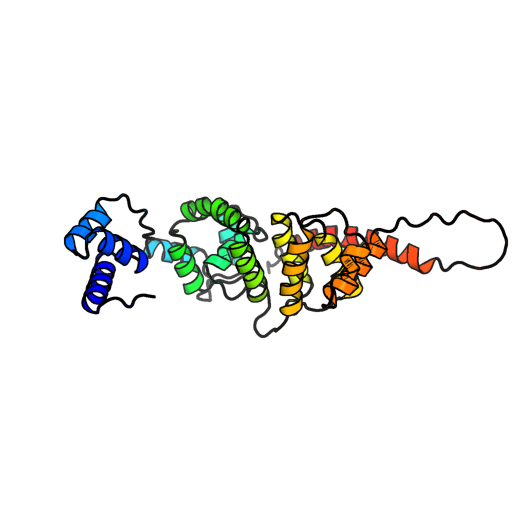.933 -3.176 -9.197 1.00 94.69 174 MET A O 1
ATOM 1414 N N . TRP A 1 175 ? 4.786 -3.407 -10.419 1.00 95.69 175 TRP A N 1
ATOM 1415 C CA . TRP A 1 175 ? 4.155 -2.893 -11.637 1.00 95.69 175 TRP A CA 1
ATOM 1416 C C . TRP A 1 175 ? 3.128 -3.849 -12.221 1.00 95.69 175 TRP A C 1
ATOM 1418 O O . TRP A 1 175 ? 2.056 -3.386 -12.603 1.00 95.69 175 TRP A O 1
ATOM 1428 N N . GLN A 1 176 ? 3.415 -5.150 -12.268 1.00 93.12 176 GLN A N 1
ATOM 1429 C CA . GLN A 1 176 ? 2.436 -6.150 -12.700 1.00 93.12 176 GLN A CA 1
ATOM 1430 C C . GLN A 1 176 ? 1.178 -6.077 -11.831 1.00 93.12 176 GLN A C 1
ATOM 1432 O O . GLN A 1 176 ? 0.073 -5.990 -12.362 1.00 93.12 176 GLN A O 1
ATOM 1437 N N . LEU A 1 177 ? 1.352 -5.975 -10.512 1.00 92.00 177 LEU A N 1
ATOM 1438 C CA . LEU A 1 177 ? 0.251 -5.845 -9.563 1.00 92.00 177 LEU A CA 1
ATOM 1439 C C . LEU A 1 177 ? -0.573 -4.560 -9.777 1.00 92.00 177 LEU A C 1
ATOM 1441 O O . LEU A 1 177 ? -1.796 -4.607 -9.905 1.00 92.00 177 LEU A O 1
ATOM 1445 N N . LEU A 1 178 ? 0.087 -3.400 -9.861 1.00 93.62 178 LEU A N 1
ATOM 1446 C CA . LEU A 1 178 ? -0.569 -2.093 -10.015 1.00 93.62 178 LEU A CA 1
ATOM 1447 C C . LEU A 1 178 ? -1.248 -1.913 -11.379 1.00 93.62 178 LEU A C 1
ATOM 1449 O O . LEU A 1 178 ? -2.303 -1.280 -11.471 1.00 93.62 178 LEU A O 1
ATOM 1453 N N . PHE A 1 179 ? -0.635 -2.417 -12.452 1.00 90.94 179 PHE A N 1
ATOM 1454 C CA . PHE A 1 179 ? -1.142 -2.244 -13.812 1.00 90.94 179 PHE A CA 1
ATOM 1455 C C . PHE A 1 179 ? -2.099 -3.346 -14.265 1.00 90.94 179 PHE A C 1
ATOM 1457 O O . PHE A 1 179 ? -2.827 -3.096 -15.225 1.00 90.94 179 PHE A O 1
ATOM 1464 N N . ALA A 1 180 ? -2.186 -4.483 -13.564 1.00 86.62 180 ALA A N 1
ATOM 1465 C CA . ALA A 1 180 ? -3.288 -5.430 -13.733 1.00 86.62 180 ALA A CA 1
ATOM 1466 C C . ALA A 1 180 ? -4.641 -4.749 -13.454 1.00 86.62 180 ALA A C 1
ATOM 1468 O O . ALA A 1 180 ? -5.556 -4.838 -14.270 1.00 86.62 180 ALA A O 1
ATOM 1469 N N . GLU A 1 181 ? -4.732 -3.956 -12.378 1.00 83.44 181 GLU A N 1
ATOM 1470 C CA . GLU A 1 181 ? -5.947 -3.196 -12.034 1.00 83.44 181 GLU A CA 1
ATOM 1471 C C . GLU A 1 181 ? -6.263 -2.092 -13.062 1.00 83.44 181 GLU A C 1
ATOM 1473 O O . GLU A 1 181 ? -7.422 -1.808 -13.360 1.00 83.44 181 GLU A O 1
ATOM 1478 N N . LYS A 1 182 ? -5.235 -1.456 -13.645 1.00 82.00 182 LYS A N 1
ATOM 1479 C CA . LYS A 1 182 ? -5.408 -0.434 -14.697 1.00 82.00 182 LYS A CA 1
ATOM 1480 C C . LYS A 1 182 ? -5.537 -1.006 -16.108 1.00 82.00 182 LYS A C 1
ATOM 1482 O O . LYS A 1 182 ? -5.785 -0.224 -17.025 1.00 82.00 182 LYS A O 1
ATOM 1487 N N . GLN A 1 183 ? -5.350 -2.315 -16.276 1.00 84.12 183 GLN A N 1
ATOM 1488 C CA . GLN A 1 183 ? -5.334 -3.014 -17.563 1.00 84.12 183 GLN A CA 1
ATOM 1489 C C . GLN A 1 183 ? -4.418 -2.331 -18.593 1.00 84.12 183 GLN A C 1
ATOM 1491 O O . GLN A 1 183 ? -4.788 -2.138 -19.751 1.00 84.12 183 GLN A O 1
ATOM 1496 N N . TRP A 1 184 ? -3.223 -1.901 -18.170 1.00 87.12 184 TRP A N 1
ATOM 1497 C CA . TRP A 1 184 ? -2.301 -1.219 -19.079 1.00 87.12 184 TRP A CA 1
ATOM 1498 C C . TRP A 1 184 ? -1.628 -2.238 -20.021 1.00 87.12 184 TRP A C 1
ATOM 1500 O O . TRP A 1 184 ? -0.833 -3.054 -19.556 1.00 87.12 184 TRP A O 1
ATOM 1510 N N . PRO A 1 185 ? -1.875 -2.192 -21.345 1.00 84.75 185 PRO A N 1
ATOM 1511 C CA . PRO A 1 185 ? -1.525 -3.285 -22.264 1.00 84.75 185 PRO A CA 1
ATOM 1512 C C . PRO A 1 185 ? -0.019 -3.456 -22.511 1.00 84.75 185 PRO A C 1
ATOM 1514 O O . PRO A 1 185 ? 0.408 -4.433 -23.118 1.00 84.75 185 PRO A O 1
ATOM 1517 N N . LEU A 1 186 ? 0.800 -2.494 -22.084 1.00 86.06 186 LEU A N 1
ATOM 1518 C CA . LEU A 1 186 ? 2.247 -2.504 -22.305 1.00 86.06 186 LEU A CA 1
ATOM 1519 C C . LEU A 1 186 ? 3.039 -2.943 -21.066 1.00 86.06 186 LEU A C 1
ATOM 1521 O O . LEU A 1 186 ? 4.267 -2.888 -21.108 1.00 86.06 186 LEU A O 1
ATOM 1525 N N . VAL A 1 187 ? 2.375 -3.378 -19.985 1.00 89.88 187 VAL A N 1
ATOM 1526 C CA . VAL A 1 187 ? 3.059 -3.774 -18.743 1.00 89.88 187 VAL A CA 1
ATOM 1527 C C . VAL A 1 187 ? 4.048 -4.920 -18.971 1.00 89.88 187 VAL A C 1
ATOM 1529 O O . VAL A 1 187 ? 5.204 -4.802 -18.576 1.00 89.88 187 VAL A O 1
ATOM 1532 N N . ASP A 1 188 ? 3.663 -5.965 -19.705 1.00 88.44 188 ASP A N 1
ATOM 1533 C CA . ASP A 1 188 ? 4.545 -7.116 -19.943 1.00 88.44 188 ASP A CA 1
ATOM 1534 C C . ASP A 1 188 ? 5.746 -6.744 -20.816 1.00 88.44 188 ASP A C 1
ATOM 1536 O O . ASP A 1 188 ? 6.887 -7.104 -20.520 1.00 88.44 188 ASP A O 1
ATOM 1540 N N . HIS A 1 189 ? 5.511 -5.930 -21.851 1.00 86.56 189 HIS A N 1
ATOM 1541 C CA . HIS A 1 189 ? 6.573 -5.394 -22.702 1.00 86.56 189 HIS A CA 1
ATOM 1542 C C . HIS A 1 189 ? 7.550 -4.537 -21.890 1.00 86.56 189 HIS A C 1
ATOM 1544 O O . HIS A 1 189 ? 8.761 -4.595 -22.110 1.00 86.56 189 HIS A O 1
ATOM 1550 N N . TRP A 1 190 ? 7.034 -3.740 -20.950 1.00 88.81 190 TRP A N 1
ATOM 1551 C CA . TRP A 1 190 ? 7.838 -2.921 -20.047 1.00 88.81 190 TRP A CA 1
ATOM 1552 C C . TRP A 1 190 ? 8.718 -3.780 -19.139 1.00 88.81 190 TRP A C 1
ATOM 1554 O O . TRP A 1 190 ? 9.930 -3.560 -19.071 1.00 88.81 190 TRP A O 1
ATOM 1564 N N . CYS A 1 191 ? 8.138 -4.793 -18.498 1.00 89.00 191 CYS A N 1
ATOM 1565 C CA . CYS A 1 191 ? 8.866 -5.718 -17.637 1.00 89.00 191 CYS A CA 1
ATOM 1566 C C . CYS A 1 191 ? 9.963 -6.463 -18.416 1.00 89.00 191 CYS A C 1
ATOM 1568 O O . CYS A 1 191 ? 11.120 -6.471 -17.988 1.00 89.00 191 CYS A O 1
ATOM 1570 N N . GLN A 1 192 ? 9.648 -6.974 -19.610 1.00 87.69 192 GLN A N 1
ATOM 1571 C CA . GLN A 1 192 ? 10.621 -7.639 -20.480 1.00 87.69 192 GLN A CA 1
ATOM 1572 C C . GLN A 1 192 ? 11.753 -6.692 -20.909 1.00 87.69 192 GLN A C 1
ATOM 1574 O O . GLN A 1 192 ? 12.932 -7.055 -20.862 1.00 87.69 192 GLN A O 1
ATOM 1579 N N . PHE A 1 193 ? 11.420 -5.459 -21.303 1.00 86.75 193 PHE A N 1
ATOM 1580 C CA . PHE A 1 193 ? 12.413 -4.446 -21.659 1.00 86.75 193 PHE A CA 1
ATOM 1581 C C . PHE A 1 193 ? 13.401 -4.211 -20.515 1.00 86.75 193 PHE A C 1
ATOM 1583 O O . PHE A 1 193 ? 14.613 -4.169 -20.745 1.00 86.75 193 PHE A O 1
ATOM 1590 N N . LEU A 1 194 ? 12.908 -4.075 -19.283 1.00 88.25 194 LEU A N 1
ATOM 1591 C CA . LEU A 1 194 ? 13.772 -3.836 -18.136 1.00 88.25 194 LEU A CA 1
ATOM 1592 C C . LEU A 1 194 ? 14.694 -5.018 -17.847 1.00 88.25 194 LEU A C 1
ATOM 1594 O O . LEU A 1 194 ? 15.880 -4.792 -17.607 1.00 88.25 194 LEU A O 1
ATOM 1598 N N . GLN A 1 195 ? 14.193 -6.249 -17.927 1.00 87.00 195 GLN A N 1
ATOM 1599 C CA . GLN A 1 195 ? 15.001 -7.453 -17.715 1.00 87.00 195 GLN A CA 1
ATOM 1600 C C . GLN A 1 195 ? 16.112 -7.588 -18.765 1.00 87.00 195 GLN A C 1
ATOM 1602 O O . GLN A 1 195 ? 17.255 -7.879 -18.425 1.00 87.00 195 GLN A O 1
ATOM 1607 N N . VAL A 1 196 ? 15.807 -7.318 -20.039 1.00 83.31 196 VAL A N 1
ATOM 1608 C CA . VAL A 1 196 ? 16.757 -7.516 -21.149 1.00 83.31 196 VAL A CA 1
ATOM 1609 C C . VAL A 1 196 ? 17.727 -6.342 -21.318 1.00 83.31 196 VAL A C 1
ATOM 1611 O O . VAL A 1 196 ? 18.883 -6.540 -21.688 1.00 83.31 196 VAL A O 1
ATOM 1614 N N . ARG A 1 197 ? 17.271 -5.098 -21.116 1.00 76.94 197 ARG A N 1
ATOM 1615 C CA . ARG A 1 197 ? 18.019 -3.888 -21.516 1.00 76.94 197 ARG A CA 1
ATOM 1616 C C . ARG A 1 197 ? 18.467 -3.001 -20.358 1.00 76.94 197 ARG A C 1
ATOM 1618 O O . ARG A 1 197 ? 19.408 -2.231 -20.553 1.00 76.94 197 ARG A O 1
ATOM 1625 N N . HIS A 1 198 ? 17.802 -3.045 -19.202 1.00 78.88 198 HIS A N 1
ATOM 1626 C CA . HIS A 1 198 ? 18.145 -2.198 -18.053 1.00 78.88 198 HIS A CA 1
ATOM 1627 C C . HIS A 1 198 ? 18.930 -2.974 -16.993 1.00 78.88 198 HIS A C 1
ATOM 1629 O O . HIS A 1 198 ? 20.011 -2.532 -16.611 1.00 78.88 198 HIS A O 1
ATOM 1635 N N . ASN A 1 199 ? 18.392 -4.116 -16.551 1.00 85.50 199 ASN A N 1
ATOM 1636 C CA . ASN A 1 199 ? 18.936 -5.037 -15.549 1.00 85.50 199 ASN A CA 1
ATOM 1637 C C . ASN A 1 199 ? 19.578 -4.349 -14.323 1.00 85.50 199 ASN A C 1
ATOM 1639 O O . ASN A 1 199 ? 20.672 -4.696 -13.882 1.00 85.50 199 ASN A O 1
ATOM 1643 N N . LYS A 1 200 ? 18.929 -3.294 -13.820 1.00 89.81 200 LYS A N 1
ATOM 1644 C CA . LYS A 1 200 ? 19.392 -2.460 -12.700 1.00 89.81 200 LYS A CA 1
ATOM 1645 C C . LYS A 1 200 ? 18.217 -2.042 -11.824 1.00 89.81 200 LYS A C 1
ATOM 1647 O O . LYS A 1 200 ? 17.085 -1.967 -12.305 1.00 89.81 200 LYS A O 1
ATOM 1652 N N . ALA A 1 201 ? 18.521 -1.708 -10.570 1.00 91.88 201 ALA A N 1
ATOM 1653 C CA . ALA A 1 201 ? 17.570 -1.150 -9.614 1.00 91.88 201 ALA A CA 1
ATOM 1654 C C . ALA A 1 201 ? 16.892 0.122 -10.152 1.00 91.88 201 ALA A C 1
ATOM 1656 O O . ALA A 1 201 ? 17.499 0.921 -10.869 1.00 91.88 201 ALA A O 1
ATOM 1657 N N . ILE A 1 202 ? 15.631 0.310 -9.779 1.00 94.38 202 ILE A N 1
ATOM 1658 C CA . ILE A 1 202 ? 14.756 1.365 -10.280 1.00 94.38 202 ILE A CA 1
ATOM 1659 C C . ILE A 1 202 ? 14.791 2.558 -9.318 1.00 94.38 202 ILE A C 1
ATOM 1661 O O . ILE A 1 202 ? 14.357 2.429 -8.172 1.00 94.38 202 ILE A O 1
ATOM 1665 N N . PRO A 1 203 ? 15.287 3.736 -9.732 1.00 94.94 203 PRO A N 1
ATOM 1666 C CA . PRO A 1 203 ? 15.207 4.938 -8.911 1.00 94.94 203 PRO A CA 1
ATOM 1667 C C . PRO A 1 203 ? 13.786 5.520 -8.919 1.00 94.94 203 PRO A C 1
ATOM 1669 O O . PRO A 1 203 ? 13.001 5.284 -9.841 1.00 94.94 203 PRO A O 1
ATOM 1672 N N . ARG A 1 204 ? 13.471 6.353 -7.918 1.00 94.25 204 ARG A N 1
ATOM 1673 C CA . ARG A 1 204 ? 12.142 6.978 -7.770 1.00 94.25 204 ARG A CA 1
ATOM 1674 C C . ARG A 1 204 ? 11.701 7.754 -9.010 1.00 94.25 204 ARG A C 1
ATOM 1676 O O . ARG A 1 204 ? 10.533 7.713 -9.369 1.00 94.25 204 ARG A O 1
ATOM 1683 N N . ASP A 1 205 ? 12.628 8.454 -9.654 1.00 91.62 205 ASP A N 1
ATOM 1684 C CA . ASP A 1 205 ? 12.341 9.216 -10.870 1.00 91.62 205 ASP A CA 1
ATOM 1685 C C . ASP A 1 205 ? 11.822 8.306 -11.997 1.00 91.62 205 ASP A C 1
ATOM 1687 O O . ASP A 1 205 ? 10.770 8.567 -12.573 1.00 91.62 205 ASP A O 1
ATOM 1691 N N . THR A 1 206 ? 12.488 7.170 -12.229 1.00 90.94 206 THR A N 1
ATOM 1692 C CA . THR A 1 206 ? 12.061 6.169 -13.218 1.00 90.94 206 THR A CA 1
ATOM 1693 C C . THR A 1 206 ? 10.698 5.578 -12.881 1.00 90.94 206 THR A C 1
ATOM 1695 O O . THR A 1 206 ? 9.851 5.449 -13.764 1.00 90.94 206 THR A O 1
ATOM 1698 N N . TRP A 1 207 ? 10.464 5.280 -11.602 1.00 94.88 207 TRP A N 1
ATOM 1699 C CA . TRP A 1 207 ? 9.162 4.834 -11.117 1.00 94.88 207 TRP A CA 1
ATOM 1700 C C . TRP A 1 207 ? 8.057 5.849 -11.433 1.00 94.88 207 TRP A C 1
ATOM 1702 O O . TRP A 1 207 ? 7.064 5.503 -12.069 1.00 94.88 207 TRP A O 1
ATOM 1712 N N . SER A 1 208 ? 8.235 7.117 -11.063 1.00 92.56 208 SER A N 1
ATOM 1713 C CA . SER A 1 208 ? 7.238 8.170 -11.297 1.00 92.56 208 SER A CA 1
ATOM 1714 C C . SER A 1 208 ? 6.993 8.444 -12.784 1.00 92.56 208 SER A C 1
ATOM 1716 O O . SER A 1 208 ? 5.849 8.627 -13.199 1.00 92.56 208 SER A O 1
ATOM 1718 N N . GLN A 1 209 ? 8.047 8.444 -13.604 1.00 89.50 209 GLN A N 1
ATOM 1719 C CA . GLN A 1 209 ? 7.944 8.701 -15.043 1.00 89.50 209 GLN A CA 1
ATOM 1720 C C . GLN A 1 209 ? 7.111 7.647 -15.775 1.00 89.50 209 GLN A C 1
ATOM 1722 O O . GLN A 1 209 ? 6.380 7.995 -16.704 1.00 89.50 209 GLN A O 1
ATOM 1727 N N . LEU A 1 210 ? 7.177 6.379 -15.356 1.00 91.25 210 LEU A N 1
ATOM 1728 C CA . LEU A 1 210 ? 6.370 5.330 -15.975 1.00 91.25 210 LEU A CA 1
ATOM 1729 C C . LEU A 1 210 ? 4.869 5.570 -15.779 1.00 91.25 210 LEU A C 1
ATOM 1731 O O . LEU A 1 210 ? 4.100 5.352 -16.711 1.00 91.25 210 LEU A O 1
ATOM 1735 N N . LEU A 1 211 ? 4.441 6.058 -14.611 1.00 91.69 211 LEU A N 1
ATOM 1736 C CA . LEU A 1 211 ? 3.030 6.373 -14.379 1.00 91.69 211 LEU A C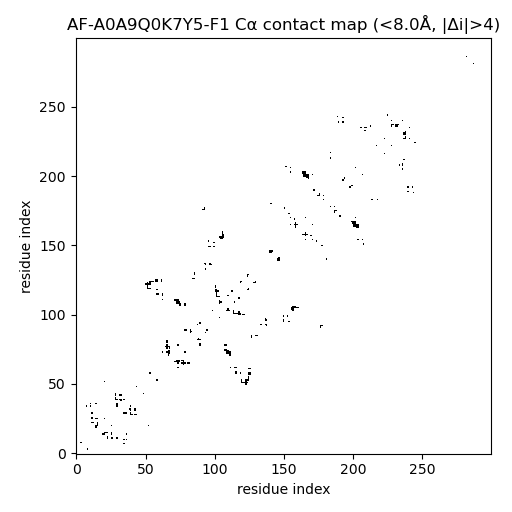A 1
ATOM 1737 C C . LEU A 1 211 ? 2.536 7.470 -15.328 1.00 91.69 211 LEU A C 1
ATOM 1739 O O . LEU A 1 211 ? 1.452 7.358 -15.900 1.00 91.69 211 LEU A O 1
ATOM 1743 N N . GLU A 1 212 ? 3.338 8.519 -15.515 1.00 88.00 212 GLU A N 1
ATOM 1744 C CA . GLU A 1 212 ? 3.017 9.616 -16.434 1.00 88.00 212 GLU A CA 1
ATOM 1745 C C . GLU A 1 212 ? 2.987 9.150 -17.892 1.00 88.00 212 GLU A C 1
ATOM 1747 O O . GLU A 1 212 ? 2.109 9.558 -18.657 1.00 88.00 212 GLU A O 1
ATOM 1752 N N . PHE A 1 213 ? 3.897 8.247 -18.265 1.00 84.50 213 PHE A N 1
ATOM 1753 C CA . PHE A 1 213 ? 3.867 7.582 -19.560 1.00 84.50 213 PHE A CA 1
ATOM 1754 C C . PHE A 1 213 ? 2.579 6.760 -19.725 1.00 84.50 213 PHE A C 1
ATOM 1756 O O . PHE A 1 213 ? 1.799 7.023 -20.637 1.00 84.50 213 PHE A O 1
ATOM 1763 N N . ALA A 1 214 ? 2.288 5.835 -18.807 1.00 86.19 214 ALA A N 1
ATOM 1764 C CA . ALA A 1 214 ? 1.118 4.961 -18.874 1.00 86.19 214 ALA A CA 1
ATOM 1765 C C . ALA A 1 214 ? -0.205 5.743 -18.952 1.00 86.19 214 ALA A C 1
ATOM 1767 O O . ALA A 1 214 ? -1.076 5.393 -19.747 1.00 86.19 214 ALA A O 1
ATOM 1768 N N . ARG A 1 215 ? -0.343 6.844 -18.195 1.00 83.88 215 ARG A N 1
ATOM 1769 C CA . ARG A 1 215 ? -1.522 7.729 -18.248 1.00 83.88 215 ARG A CA 1
ATOM 1770 C C . ARG A 1 215 ? -1.783 8.296 -19.635 1.00 83.88 215 ARG A C 1
ATOM 1772 O O . ARG A 1 215 ? -2.930 8.345 -20.063 1.00 83.88 215 ARG A O 1
ATOM 1779 N N . ARG A 1 216 ? -0.734 8.738 -20.323 1.00 76.75 216 ARG A N 1
ATOM 1780 C CA . ARG A 1 216 ? -0.856 9.376 -21.640 1.00 76.75 216 ARG A CA 1
ATOM 1781 C C . ARG A 1 216 ? -1.048 8.350 -22.755 1.00 76.75 216 ARG A C 1
ATOM 1783 O O . ARG A 1 216 ? -1.688 8.651 -23.753 1.00 76.75 216 ARG A O 1
ATOM 1790 N N . MET A 1 217 ? -0.572 7.125 -22.541 1.00 70.50 217 MET A N 1
ATOM 1791 C CA . MET A 1 217 ? -0.726 6.001 -23.467 1.00 70.50 217 MET A CA 1
ATOM 1792 C C . MET A 1 217 ? -2.039 5.223 -23.287 1.00 70.50 217 MET A C 1
ATOM 1794 O O . MET A 1 217 ? -2.260 4.253 -24.007 1.00 70.50 217 MET A O 1
ATOM 1798 N N . LYS A 1 218 ? -2.927 5.636 -22.365 1.00 61.72 218 LYS A N 1
ATOM 1799 C CA . LYS A 1 218 ? -4.233 4.992 -22.112 1.00 61.72 218 LYS A CA 1
ATOM 1800 C C . LYS A 1 218 ? -5.136 4.881 -23.355 1.00 61.72 218 LYS A C 1
ATOM 1802 O O . LYS A 1 218 ? -6.069 4.086 -23.328 1.00 61.72 218 LYS A O 1
ATOM 1807 N N . THR A 1 219 ? -4.892 5.656 -24.417 1.00 52.59 219 THR A N 1
ATOM 1808 C CA . THR A 1 219 ? -5.891 5.897 -25.477 1.00 52.59 219 THR A CA 1
ATOM 1809 C C . THR A 1 219 ? -5.604 5.239 -26.838 1.00 52.59 219 THR A C 1
ATOM 1811 O O . THR A 1 219 ? -6.406 5.432 -27.743 1.00 52.59 219 THR A O 1
ATOM 1814 N N . GLN A 1 220 ? -4.544 4.441 -27.059 1.00 44.66 220 GLN A N 1
ATOM 1815 C CA . GLN A 1 220 ? -4.336 3.801 -28.381 1.00 44.66 220 GLN A CA 1
ATOM 1816 C C . GLN A 1 220 ? -3.728 2.383 -28.327 1.00 44.66 220 GLN A C 1
ATOM 1818 O O . GLN A 1 220 ? -2.850 2.099 -27.513 1.00 44.66 220 GLN A O 1
ATOM 1823 N N . ARG A 1 221 ? -4.178 1.509 -29.255 1.00 51.38 221 ARG A N 1
ATOM 1824 C CA . ARG A 1 221 ? -3.430 0.332 -29.767 1.00 51.38 221 ARG A CA 1
ATOM 1825 C C . ARG A 1 221 ? -1.973 0.737 -30.023 1.00 51.38 221 ARG A C 1
ATOM 1827 O O . ARG A 1 221 ? -1.764 1.890 -30.375 1.00 51.38 221 ARG A O 1
ATOM 1834 N N . CYS A 1 222 ? -1.025 -0.201 -29.865 1.00 49.50 222 CYS A N 1
ATOM 1835 C CA . CYS A 1 222 ? 0.423 -0.050 -30.101 1.00 49.50 222 CYS A CA 1
ATOM 1836 C C . CYS A 1 222 ? 0.804 1.295 -30.743 1.00 49.50 222 CYS A C 1
ATOM 1838 O O . CYS A 1 222 ? 0.525 1.486 -31.929 1.00 49.50 222 CYS A O 1
ATOM 1840 N N . PRO A 1 223 ? 1.395 2.229 -29.984 1.00 55.06 223 PRO A N 1
ATOM 1841 C CA . PRO A 1 223 ? 1.626 3.580 -30.477 1.00 55.06 223 PRO A CA 1
ATOM 1842 C C . PRO A 1 223 ? 2.425 3.585 -31.777 1.00 55.06 223 PRO A C 1
ATOM 1844 O O . PRO A 1 223 ? 3.376 2.816 -31.939 1.00 55.06 223 PRO A O 1
ATOM 1847 N N . SER A 1 224 ? 2.044 4.458 -32.710 1.00 56.50 224 SER A N 1
ATOM 1848 C CA . SER A 1 224 ? 2.781 4.592 -33.961 1.00 56.50 224 SER A CA 1
ATOM 1849 C C . SER A 1 224 ? 4.170 5.188 -33.693 1.00 56.50 224 SER A C 1
ATOM 1851 O O . SER A 1 224 ? 4.377 5.921 -32.720 1.00 56.50 224 SER A O 1
ATOM 1853 N N . LYS A 1 225 ? 5.135 4.953 -34.601 1.00 54.41 225 LYS A N 1
ATOM 1854 C CA . LYS A 1 225 ? 6.474 5.584 -34.545 1.00 54.41 225 LYS A CA 1
ATOM 1855 C C . LYS A 1 225 ? 6.394 7.102 -34.314 1.00 54.41 225 LYS A C 1
ATOM 1857 O O . LYS A 1 225 ? 7.272 7.667 -33.669 1.00 54.41 225 LYS A O 1
ATOM 1862 N N . ARG A 1 226 ? 5.344 7.755 -34.827 1.00 55.84 226 ARG A N 1
ATOM 1863 C CA . ARG A 1 226 ? 5.140 9.207 -34.768 1.00 55.84 226 ARG A CA 1
ATOM 1864 C C . ARG A 1 226 ? 4.711 9.679 -33.370 1.00 55.84 226 ARG A C 1
ATOM 1866 O O . ARG A 1 226 ? 5.274 10.655 -32.881 1.00 55.84 226 ARG A O 1
ATOM 1873 N N . ASP A 1 227 ? 3.825 8.945 -32.697 1.00 58.81 227 ASP A N 1
ATOM 1874 C CA . ASP A 1 227 ? 3.376 9.256 -31.324 1.00 58.81 227 ASP A CA 1
ATOM 1875 C C . ASP A 1 227 ? 4.515 9.113 -30.306 1.00 58.81 227 ASP A C 1
ATOM 1877 O O . ASP A 1 227 ? 4.600 9.839 -29.318 1.00 58.81 227 ASP A O 1
ATOM 1881 N N . MET A 1 228 ? 5.442 8.199 -30.588 1.00 53.97 228 MET A N 1
ATOM 1882 C CA . MET A 1 228 ? 6.591 7.899 -29.736 1.00 53.97 228 MET A CA 1
ATOM 1883 C C . MET A 1 228 ? 7.747 8.894 -29.896 1.00 53.97 228 MET A C 1
ATOM 1885 O O . MET A 1 228 ? 8.493 9.132 -28.945 1.00 53.97 228 MET A O 1
ATOM 1889 N N . LEU A 1 229 ? 7.908 9.476 -31.089 1.00 52.56 229 LEU A N 1
ATOM 1890 C CA . LEU A 1 229 ? 8.971 10.439 -31.405 1.00 52.56 229 LEU A CA 1
ATOM 1891 C C . LEU A 1 229 ? 8.663 11.857 -30.910 1.00 52.56 229 LEU A C 1
ATOM 1893 O O . LEU A 1 229 ? 9.588 12.572 -30.535 1.00 52.56 229 LEU A O 1
ATOM 1897 N N . HIS A 1 230 ? 7.387 12.251 -30.836 1.00 53.59 230 HIS A N 1
ATOM 1898 C CA . HIS A 1 230 ? 6.975 13.557 -30.295 1.00 53.59 230 HIS A CA 1
ATOM 1899 C C . HIS A 1 230 ? 7.190 13.704 -28.779 1.00 53.59 230 HIS A C 1
ATOM 1901 O O . HIS A 1 230 ? 6.895 14.749 -28.200 1.00 53.59 230 HIS A O 1
ATOM 1907 N N . PHE A 1 231 ? 7.693 12.660 -28.123 1.00 53.72 231 PHE A N 1
ATOM 1908 C CA . PHE A 1 231 ? 7.550 12.481 -26.695 1.00 53.72 231 PHE A CA 1
ATOM 1909 C C . PHE A 1 231 ? 8.905 12.305 -25.999 1.00 53.72 231 PHE A C 1
ATOM 1911 O O . PHE A 1 231 ? 9.283 11.185 -25.680 1.00 53.72 231 PHE A O 1
ATOM 1918 N N . GLN A 1 232 ? 9.663 13.379 -25.742 1.00 55.91 232 GLN A N 1
ATOM 1919 C CA . GLN A 1 232 ? 10.931 13.319 -24.982 1.00 55.91 232 GLN A CA 1
ATOM 1920 C C . GLN A 1 232 ? 11.163 14.576 -24.115 1.00 55.91 232 GLN A C 1
ATOM 1922 O O . GLN A 1 232 ? 10.723 15.646 -24.532 1.00 55.91 232 GLN A O 1
ATOM 1927 N N . PRO A 1 233 ? 11.863 14.485 -22.953 1.00 52.59 233 PRO A N 1
ATOM 1928 C CA . PRO A 1 233 ? 12.873 13.468 -22.658 1.00 52.59 233 PRO A CA 1
ATOM 1929 C C . PRO A 1 233 ? 12.780 12.828 -21.265 1.00 52.59 233 PRO A C 1
ATOM 1931 O O . PRO A 1 233 ? 13.081 13.442 -20.244 1.00 52.59 233 PRO A O 1
ATOM 1934 N N . SER A 1 234 ? 12.544 11.521 -21.244 1.00 59.84 234 SER A N 1
ATOM 1935 C CA . SER A 1 234 ? 13.297 10.679 -20.323 1.00 59.84 234 SER A CA 1
ATOM 1936 C C . SER A 1 234 ? 13.797 9.454 -21.077 1.00 59.84 234 SER A C 1
ATOM 1938 O O . SER A 1 234 ? 13.193 9.004 -22.052 1.00 59.84 234 SER A O 1
ATOM 1940 N N . TRP A 1 235 ? 14.945 8.909 -20.672 1.00 62.62 235 TRP A N 1
ATOM 1941 C CA . TRP A 1 235 ? 15.544 7.750 -21.347 1.00 62.62 235 TRP A CA 1
ATOM 1942 C C . TRP A 1 235 ? 14.564 6.569 -21.463 1.00 62.62 235 TRP A C 1
ATOM 1944 O O . TRP A 1 235 ? 14.669 5.773 -22.400 1.00 62.62 235 TRP A O 1
ATOM 1954 N N . ILE A 1 236 ? 13.606 6.493 -20.532 1.00 65.44 236 ILE A N 1
ATOM 1955 C CA . ILE A 1 236 ? 12.520 5.520 -20.481 1.00 65.44 236 ILE A CA 1
ATOM 1956 C C . ILE A 1 236 ? 11.675 5.622 -21.736 1.00 65.44 236 ILE A C 1
ATOM 1958 O O . ILE A 1 236 ? 11.578 4.640 -22.464 1.00 65.44 236 ILE A O 1
ATOM 1962 N N . SER A 1 237 ? 11.133 6.803 -22.047 1.00 62.56 237 SER A N 1
ATOM 1963 C CA . SER A 1 237 ? 10.257 6.940 -23.204 1.00 62.56 237 SER A CA 1
ATOM 1964 C C . SER A 1 237 ? 11.013 6.687 -24.505 1.00 62.56 237 SER A C 1
ATOM 1966 O O . SER A 1 237 ? 10.429 6.095 -25.396 1.00 62.56 237 SER A O 1
ATOM 1968 N N . THR A 1 238 ? 12.307 7.035 -24.635 1.00 66.25 238 THR A N 1
ATOM 1969 C CA . THR A 1 238 ? 13.023 6.800 -25.914 1.00 66.25 238 THR A CA 1
ATOM 1970 C C . THR A 1 238 ? 13.340 5.321 -26.109 1.00 66.25 238 THR A C 1
ATOM 1972 O O . THR A 1 238 ? 13.101 4.752 -27.176 1.00 66.25 238 THR A O 1
ATOM 1975 N N . ARG A 1 239 ? 13.955 4.695 -25.096 1.00 72.94 239 ARG A N 1
ATOM 1976 C CA . ARG A 1 239 ? 14.481 3.330 -25.218 1.00 72.94 239 ARG A CA 1
ATOM 1977 C C . ARG A 1 239 ? 13.366 2.302 -25.183 1.00 72.94 239 ARG A C 1
ATOM 1979 O O . ARG A 1 239 ? 13.408 1.369 -25.980 1.00 72.94 239 ARG A O 1
ATOM 1986 N N . PHE A 1 240 ? 12.374 2.500 -24.318 1.00 74.69 240 PHE A N 1
ATOM 1987 C CA . PHE A 1 240 ? 11.214 1.625 -24.275 1.00 74.69 240 PHE A CA 1
ATOM 1988 C C . PHE A 1 240 ? 10.382 1.757 -25.543 1.00 74.69 240 PHE A C 1
ATOM 1990 O O . PHE A 1 240 ? 10.012 0.749 -26.135 1.00 74.69 240 PHE A O 1
ATOM 1997 N N . ALA A 1 241 ? 10.181 2.984 -26.034 1.00 67.88 241 ALA A N 1
ATOM 1998 C CA . ALA A 1 241 ? 9.492 3.162 -27.297 1.00 67.88 241 ALA A CA 1
ATOM 1999 C C . ALA A 1 241 ? 10.194 2.420 -28.443 1.00 67.88 241 ALA A C 1
ATOM 2001 O O . ALA A 1 241 ? 9.578 1.654 -29.181 1.00 67.88 241 ALA A O 1
ATOM 2002 N N . ARG A 1 242 ? 11.509 2.609 -28.574 1.00 69.25 242 ARG A N 1
ATOM 2003 C CA . ARG A 1 242 ? 12.288 1.911 -29.598 1.00 69.25 242 ARG A CA 1
ATOM 2004 C C . ARG A 1 242 ? 12.176 0.394 -29.457 1.00 69.25 242 ARG A C 1
ATOM 2006 O O . ARG A 1 242 ? 12.023 -0.277 -30.467 1.00 69.25 242 ARG A O 1
ATOM 2013 N N . PHE A 1 243 ? 12.204 -0.125 -28.231 1.00 74.12 243 PHE A N 1
ATOM 2014 C CA . PHE A 1 243 ? 12.013 -1.548 -27.962 1.00 74.12 243 PHE A CA 1
ATOM 2015 C C . PHE A 1 243 ? 10.653 -2.053 -28.463 1.00 74.12 243 PHE A C 1
ATOM 2017 O O . PHE A 1 243 ? 10.617 -3.022 -29.218 1.00 74.12 243 PHE A O 1
ATOM 2024 N N . CYS A 1 244 ? 9.559 -1.360 -28.136 1.00 68.69 244 CYS A N 1
ATOM 2025 C CA . CYS A 1 244 ? 8.224 -1.719 -28.620 1.00 68.69 244 CYS A CA 1
ATOM 2026 C C . CYS A 1 244 ? 8.128 -1.671 -30.154 1.00 68.69 244 CYS A C 1
ATOM 2028 O O . CYS A 1 244 ? 7.509 -2.540 -30.755 1.00 68.69 244 CYS A O 1
ATOM 2030 N N . LEU A 1 245 ? 8.776 -0.698 -30.803 1.00 65.88 245 LEU A N 1
ATOM 2031 C CA . LEU A 1 245 ? 8.801 -0.586 -32.266 1.00 65.88 245 LEU A CA 1
ATOM 2032 C C . LEU A 1 245 ? 9.592 -1.708 -32.942 1.00 65.88 245 LEU A C 1
ATOM 2034 O O . LEU A 1 245 ? 9.195 -2.163 -34.010 1.00 65.88 245 LEU A O 1
ATOM 2038 N N . THR A 1 246 ? 10.702 -2.147 -32.345 1.00 66.75 246 THR A N 1
ATOM 2039 C CA . THR A 1 246 ? 11.457 -3.302 -32.850 1.00 66.75 246 THR A CA 1
ATOM 2040 C C . THR A 1 246 ? 10.676 -4.601 -32.649 1.00 66.75 246 THR A C 1
ATOM 2042 O O . THR A 1 246 ? 10.728 -5.465 -33.513 1.00 66.75 246 THR A O 1
ATOM 2045 N N . ALA A 1 247 ? 9.928 -4.730 -31.548 1.00 62.47 247 ALA A N 1
ATOM 2046 C CA . ALA A 1 247 ? 9.108 -5.909 -31.268 1.00 62.47 247 ALA A CA 1
ATOM 2047 C C . ALA A 1 247 ? 7.829 -5.993 -32.127 1.00 62.47 247 ALA A C 1
ATOM 2049 O O . ALA A 1 247 ? 7.342 -7.090 -32.376 1.00 62.47 247 ALA A O 1
ATOM 2050 N N . ALA A 1 248 ? 7.288 -4.854 -32.579 1.00 52.12 248 ALA A N 1
ATOM 2051 C CA . ALA A 1 248 ? 6.044 -4.777 -33.355 1.00 52.12 248 ALA A CA 1
ATOM 2052 C C . ALA A 1 248 ? 6.228 -4.852 -34.883 1.00 52.12 248 ALA A C 1
ATOM 2054 O O . ALA A 1 248 ? 5.234 -4.872 -35.608 1.00 52.12 248 ALA A O 1
ATOM 2055 N N . SER A 1 249 ? 7.463 -4.854 -35.397 1.00 37.94 249 SER A N 1
ATOM 2056 C CA . SER A 1 249 ? 7.692 -5.028 -36.834 1.00 37.94 249 SER A CA 1
ATOM 2057 C C . SER A 1 249 ? 7.477 -6.501 -37.197 1.00 37.94 249 SER A C 1
ATOM 2059 O O . SER A 1 249 ? 8.150 -7.347 -36.600 1.00 37.94 249 SER A O 1
ATOM 2061 N N . PRO A 1 250 ? 6.595 -6.840 -38.160 1.00 37.97 250 PRO A N 1
ATOM 2062 C CA . PRO A 1 250 ? 6.637 -8.155 -38.778 1.00 37.97 250 PRO A CA 1
ATOM 2063 C C . PRO A 1 250 ? 8.045 -8.309 -39.345 1.00 37.97 250 PRO A C 1
ATOM 2065 O O . PRO A 1 250 ? 8.555 -7.392 -39.995 1.00 37.97 250 PRO A O 1
ATOM 2068 N N . VAL A 1 251 ? 8.701 -9.417 -39.025 1.00 39.81 251 VAL A N 1
ATOM 2069 C CA . VAL A 1 251 ? 9.921 -9.808 -39.722 1.00 39.81 251 VAL A CA 1
ATOM 2070 C C . VAL A 1 251 ? 9.496 -9.961 -41.180 1.00 39.81 251 VAL A C 1
ATOM 2072 O O . VAL A 1 251 ? 8.664 -10.818 -41.464 1.00 39.81 251 VAL A O 1
ATOM 2075 N N . GLU A 1 252 ? 9.961 -9.081 -42.073 1.00 33.97 252 GLU A N 1
ATOM 2076 C CA . GLU A 1 252 ? 9.883 -9.349 -43.509 1.00 33.97 252 GLU A CA 1
ATOM 2077 C C . GLU A 1 252 ? 10.525 -10.722 -43.709 1.00 33.97 252 GLU A C 1
ATOM 2079 O O . GLU A 1 252 ? 11.700 -10.918 -43.383 1.00 33.97 252 GLU A O 1
ATOM 2084 N N . GLU A 1 253 ? 9.717 -11.694 -44.138 1.00 33.94 253 GLU A N 1
ATOM 2085 C CA . GLU A 1 253 ? 10.212 -12.950 -44.675 1.00 33.94 253 GLU A CA 1
ATOM 2086 C C . GLU A 1 253 ? 11.209 -12.576 -45.765 1.00 33.94 253 GLU A C 1
ATOM 2088 O O . GLU A 1 253 ? 10.848 -11.996 -46.788 1.00 33.94 253 GLU A O 1
ATOM 2093 N N . VAL A 1 254 ? 12.488 -12.834 -45.505 1.00 33.16 254 VAL A N 1
ATOM 2094 C CA . VAL A 1 254 ? 13.511 -12.744 -46.535 1.00 33.16 254 VAL A CA 1
ATOM 2095 C C . VAL A 1 254 ? 13.158 -13.831 -47.540 1.00 33.16 254 VAL A C 1
ATOM 2097 O O . VAL A 1 254 ? 13.374 -15.015 -47.279 1.00 33.16 254 VAL A O 1
ATOM 2100 N N . GLU A 1 255 ? 12.550 -13.417 -48.654 1.00 30.59 255 GLU A N 1
ATOM 2101 C CA . GLU A 1 255 ? 12.383 -14.241 -49.841 1.00 30.59 255 GLU A CA 1
ATOM 2102 C C . GLU A 1 255 ? 13.731 -14.886 -50.160 1.00 30.59 255 GLU A C 1
ATOM 2104 O O . GLU A 1 255 ? 14.760 -14.222 -50.312 1.00 30.59 255 GLU A O 1
ATOM 2109 N N . THR A 1 256 ? 13.725 -16.212 -50.223 1.00 31.48 256 THR A N 1
ATOM 2110 C CA . THR A 1 256 ? 14.864 -17.010 -50.650 1.00 31.48 256 THR A CA 1
ATOM 2111 C C . THR A 1 256 ? 15.185 -16.678 -52.105 1.00 31.48 256 THR A C 1
ATOM 2113 O O . THR A 1 256 ? 14.597 -17.253 -53.020 1.00 31.48 256 THR A O 1
ATOM 2116 N N . VAL A 1 257 ? 16.133 -15.769 -52.327 1.00 31.73 257 VAL A N 1
ATOM 2117 C CA . VAL A 1 257 ? 16.840 -15.666 -53.604 1.00 31.73 257 VAL A CA 1
ATOM 2118 C C . VAL A 1 257 ? 17.981 -16.675 -53.565 1.00 31.73 257 VAL A C 1
ATOM 2120 O O . VAL A 1 257 ? 18.930 -16.560 -52.795 1.00 31.73 257 VAL A O 1
ATOM 2123 N N . SER A 1 258 ? 17.840 -17.713 -54.381 1.00 38.41 258 SER A N 1
ATOM 2124 C CA . SER A 1 258 ? 18.871 -18.695 -54.691 1.00 38.41 258 SER A CA 1
ATOM 2125 C C . SER A 1 258 ? 20.065 -18.023 -55.377 1.00 38.41 258 SER A C 1
ATOM 2127 O O . SER A 1 258 ? 19.901 -17.485 -56.473 1.00 38.41 258 SER A O 1
ATOM 2129 N N . GLY A 1 259 ? 21.253 -18.094 -54.775 1.00 32.22 259 GLY A N 1
ATOM 2130 C CA . GLY A 1 259 ? 22.500 -17.682 -55.424 1.00 32.22 259 GLY A CA 1
ATOM 2131 C C . GLY A 1 259 ? 23.646 -17.442 -54.444 1.00 32.22 259 GLY A C 1
ATOM 2132 O O . GLY A 1 259 ? 23.764 -16.344 -53.926 1.00 32.22 259 GLY A O 1
ATOM 2133 N N . GLU A 1 260 ? 24.420 -18.504 -54.211 1.00 37.81 260 GLU A N 1
ATOM 2134 C CA . GLU A 1 260 ? 25.861 -18.581 -53.889 1.00 37.81 260 GLU A CA 1
ATOM 2135 C C . GLU A 1 260 ? 26.510 -17.554 -52.924 1.00 37.81 260 GLU A C 1
ATOM 2137 O O . GLU A 1 260 ? 26.597 -16.360 -53.189 1.00 37.81 260 GLU A O 1
ATOM 2142 N N . ASP A 1 261 ? 27.076 -18.117 -51.846 1.00 37.97 261 ASP A N 1
ATOM 2143 C CA . ASP A 1 261 ? 28.188 -17.628 -51.015 1.00 37.97 261 ASP A CA 1
ATOM 2144 C C . ASP A 1 261 ? 28.058 -16.277 -50.284 1.00 37.97 261 ASP A C 1
ATOM 2146 O O . ASP A 1 261 ? 28.762 -15.316 -50.573 1.00 37.97 261 ASP A O 1
ATOM 2150 N N . GLU A 1 262 ? 27.288 -16.264 -49.190 1.00 32.72 262 GLU A N 1
ATOM 2151 C CA . GLU A 1 262 ? 27.722 -15.625 -47.936 1.00 32.72 262 GLU A CA 1
ATOM 2152 C C . GLU A 1 262 ? 26.937 -16.195 -46.741 1.00 32.72 262 GLU A C 1
ATOM 2154 O O . GLU A 1 262 ? 25.710 -16.268 -46.745 1.00 32.72 262 GLU A O 1
ATOM 2159 N N . GLU A 1 263 ? 27.652 -16.635 -45.707 1.00 34.41 263 GLU A N 1
ATOM 2160 C CA . GLU A 1 263 ? 27.115 -17.252 -44.491 1.00 34.41 263 GLU A CA 1
ATOM 2161 C C . GLU A 1 263 ? 26.320 -16.222 -43.651 1.00 34.41 263 GLU A C 1
ATOM 2163 O O . GLU A 1 263 ? 26.914 -15.294 -43.086 1.00 34.41 263 GLU A O 1
ATOM 2168 N N . PRO A 1 264 ? 24.981 -16.336 -43.510 1.00 31.38 264 PRO A N 1
ATOM 2169 C CA . PRO A 1 264 ? 24.225 -15.399 -42.695 1.00 31.38 264 PRO A CA 1
ATOM 2170 C C . PRO A 1 264 ? 24.394 -15.774 -41.220 1.00 31.38 264 PRO A C 1
ATOM 2172 O O . PRO A 1 264 ? 24.207 -16.920 -40.816 1.00 31.38 264 PRO A O 1
ATOM 2175 N N . ARG A 1 265 ? 24.737 -14.799 -40.372 1.00 38.12 265 ARG A N 1
ATOM 2176 C CA . ARG A 1 265 ? 24.888 -14.992 -38.921 1.00 38.12 265 ARG A CA 1
ATOM 2177 C C . ARG A 1 265 ? 23.552 -15.380 -38.270 1.00 38.12 265 ARG A C 1
ATOM 2179 O O . ARG A 1 265 ? 22.819 -14.533 -37.768 1.00 38.12 265 ARG A O 1
ATOM 2186 N N . VAL A 1 266 ? 23.314 -16.687 -38.174 1.00 37.41 266 VAL A N 1
ATOM 2187 C CA . VAL A 1 266 ? 22.203 -17.375 -37.478 1.00 37.41 266 VAL A CA 1
ATOM 2188 C C . VAL A 1 266 ? 22.130 -17.054 -35.962 1.00 37.41 266 VAL A C 1
ATOM 2190 O O . VAL A 1 266 ? 21.163 -17.379 -35.275 1.00 37.41 266 VAL A O 1
ATOM 2193 N N . GLY A 1 267 ? 23.108 -16.331 -35.404 1.00 31.09 267 GLY A N 1
ATOM 2194 C CA . GLY A 1 267 ? 23.252 -16.122 -33.959 1.00 31.09 267 GLY A CA 1
ATOM 2195 C C . GLY A 1 267 ? 22.180 -15.268 -33.266 1.00 31.09 267 GLY A C 1
ATOM 2196 O O . GLY A 1 267 ? 22.010 -15.408 -32.060 1.00 31.09 267 GLY A O 1
ATOM 2197 N N . THR A 1 268 ? 21.448 -14.386 -33.958 1.00 35.81 268 THR A N 1
ATOM 2198 C CA . THR A 1 268 ? 20.495 -13.467 -33.284 1.00 35.81 268 THR A CA 1
ATOM 2199 C C . THR A 1 268 ? 19.082 -14.042 -33.162 1.00 35.81 268 THR A C 1
ATOM 2201 O O . THR A 1 268 ? 18.404 -13.794 -32.164 1.00 35.81 268 THR A O 1
ATOM 2204 N N . LEU A 1 269 ? 18.653 -14.854 -34.135 1.00 31.70 269 LEU A N 1
ATOM 2205 C CA . LEU A 1 269 ? 17.335 -15.499 -34.141 1.00 31.70 269 LEU A CA 1
ATOM 2206 C C . LEU A 1 269 ? 17.283 -16.692 -33.180 1.00 31.70 269 LEU A C 1
ATOM 2208 O O . LEU A 1 269 ? 16.309 -16.821 -32.437 1.00 31.70 269 LEU A O 1
ATOM 2212 N N . GLN A 1 270 ? 18.364 -17.480 -33.094 1.00 31.84 270 GLN A N 1
ATOM 2213 C CA . GLN A 1 270 ? 18.497 -18.527 -32.076 1.00 31.84 270 GLN A CA 1
ATOM 2214 C C . GLN A 1 270 ? 18.478 -17.934 -30.659 1.00 31.84 270 GLN A C 1
ATOM 2216 O O . GLN A 1 270 ? 17.864 -18.514 -29.771 1.00 31.84 270 GLN A O 1
ATOM 2221 N N . LEU A 1 271 ? 19.093 -16.760 -30.443 1.00 34.91 271 LEU A N 1
ATOM 2222 C CA . LEU A 1 271 ? 19.120 -16.105 -29.131 1.00 34.91 271 LEU A CA 1
ATOM 2223 C C . LEU A 1 271 ? 17.739 -15.584 -28.717 1.00 34.91 271 LEU A C 1
ATOM 2225 O O . LEU A 1 271 ? 17.370 -15.706 -27.558 1.00 34.91 271 LEU A O 1
ATOM 2229 N N . LEU A 1 272 ? 16.965 -15.017 -29.648 1.00 32.75 272 LEU A N 1
ATOM 2230 C CA . LEU A 1 272 ? 15.618 -14.505 -29.374 1.00 32.75 272 LEU A CA 1
ATOM 2231 C C . LEU A 1 272 ? 14.604 -15.629 -29.130 1.00 32.75 272 LEU A C 1
ATOM 2233 O O . LEU A 1 272 ? 13.808 -15.511 -28.202 1.00 32.75 272 LEU A O 1
ATOM 2237 N N . TYR A 1 273 ? 14.663 -16.729 -29.889 1.00 32.94 273 TYR A N 1
ATOM 2238 C CA . TYR A 1 273 ? 13.830 -17.911 -29.630 1.00 32.94 273 TYR A CA 1
ATOM 2239 C C . TYR A 1 273 ? 14.254 -18.652 -28.356 1.00 32.94 273 TYR A C 1
ATOM 2241 O O . TYR A 1 273 ? 13.393 -19.031 -27.564 1.00 32.94 273 TYR A O 1
ATOM 2249 N N . ALA A 1 274 ? 15.561 -18.775 -28.095 1.00 33.25 274 ALA A N 1
ATOM 2250 C CA . ALA A 1 274 ? 16.067 -19.332 -26.843 1.00 33.25 274 ALA A CA 1
ATOM 2251 C C . ALA A 1 274 ? 15.688 -18.460 -25.640 1.00 33.25 274 ALA A C 1
ATOM 2253 O O . ALA A 1 274 ? 15.322 -19.004 -24.608 1.00 33.25 274 ALA A O 1
ATOM 2254 N N . LEU A 1 275 ? 15.702 -17.126 -25.769 1.00 33.75 275 LEU A N 1
ATOM 2255 C CA . LEU A 1 275 ? 15.242 -16.203 -24.727 1.00 33.75 275 LEU A CA 1
ATOM 2256 C C . LEU A 1 275 ? 13.726 -16.267 -24.531 1.00 33.75 275 LEU A C 1
ATOM 2258 O O . LEU A 1 275 ? 13.278 -16.176 -23.397 1.00 33.75 275 LEU A O 1
ATOM 2262 N N . LYS A 1 276 ? 12.933 -16.449 -25.591 1.00 34.34 276 LYS A N 1
ATOM 2263 C CA . LYS A 1 276 ? 11.474 -16.582 -25.481 1.00 34.34 276 LYS A CA 1
ATOM 2264 C C . LYS A 1 276 ? 11.086 -17.884 -24.765 1.00 34.34 276 LYS A C 1
ATOM 2266 O O . LYS A 1 276 ? 10.300 -17.828 -23.826 1.00 34.34 276 LYS A O 1
ATOM 2271 N N . GLY A 1 277 ? 11.743 -18.999 -25.102 1.00 30.86 277 GLY A N 1
ATOM 2272 C CA . GLY A 1 277 ? 11.597 -20.276 -24.390 1.00 30.86 277 GLY A CA 1
ATOM 2273 C C . GLY A 1 277 ? 12.135 -20.238 -22.953 1.00 30.86 277 GLY A C 1
ATOM 2274 O O . GLY A 1 277 ? 11.452 -20.671 -22.035 1.00 30.86 277 GLY A O 1
ATOM 2275 N N . HIS A 1 278 ? 13.302 -19.624 -22.710 1.00 33.41 278 HIS A N 1
ATOM 2276 C CA . HIS A 1 278 ? 13.829 -19.445 -21.347 1.00 33.41 278 HIS A CA 1
ATOM 2277 C C . HIS A 1 278 ? 12.983 -18.505 -20.487 1.00 33.41 278 HIS A C 1
ATOM 2279 O O . HIS A 1 278 ? 13.012 -18.641 -19.270 1.00 33.41 278 HIS A O 1
ATOM 2285 N N . VAL A 1 279 ? 12.285 -17.528 -21.075 1.00 33.16 279 VAL A N 1
A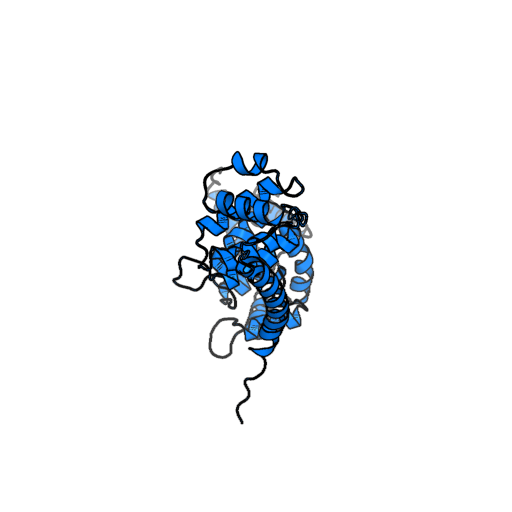TOM 2286 C CA . VAL A 1 279 ? 11.389 -16.619 -20.347 1.00 33.16 279 VAL A CA 1
ATOM 2287 C C . VAL A 1 279 ? 10.074 -17.314 -20.020 1.00 33.16 279 VAL A C 1
ATOM 2289 O O . VAL A 1 279 ? 9.622 -17.176 -18.894 1.00 33.16 279 VAL A O 1
ATOM 2292 N N . GLU A 1 280 ? 9.494 -18.111 -20.918 1.00 30.58 280 GLU A N 1
ATOM 2293 C CA . GLU A 1 280 ? 8.311 -18.922 -20.589 1.00 30.58 280 GLU A CA 1
ATOM 2294 C C . GLU A 1 280 ? 8.637 -19.982 -19.522 1.00 30.58 280 GLU A C 1
ATOM 2296 O O . GLU A 1 280 ? 7.903 -20.113 -18.537 1.00 30.58 280 GLU A O 1
ATOM 2301 N N . ASP A 1 281 ? 9.803 -20.632 -19.615 1.00 30.11 281 ASP A N 1
ATOM 2302 C CA . ASP A 1 281 ? 10.272 -21.581 -18.601 1.00 30.11 281 ASP A CA 1
ATOM 2303 C C . ASP A 1 281 ? 10.681 -20.891 -17.289 1.00 30.11 281 ASP A C 1
ATOM 2305 O O . ASP A 1 281 ? 10.402 -21.429 -16.217 1.00 30.11 281 ASP A O 1
ATOM 2309 N N . LYS A 1 282 ? 11.279 -19.686 -17.311 1.00 34.38 282 LYS A N 1
ATOM 2310 C CA . LYS A 1 282 ? 11.581 -18.902 -16.092 1.00 34.38 282 LYS A CA 1
ATOM 2311 C C . LYS A 1 282 ? 10.353 -18.281 -15.456 1.00 34.38 282 LYS A C 1
ATOM 2313 O O . LYS A 1 282 ? 10.308 -18.237 -14.241 1.00 34.38 282 LYS A O 1
ATOM 2318 N N . VAL A 1 283 ? 9.361 -17.829 -16.212 1.00 34.00 283 VAL A N 1
ATOM 2319 C CA . VAL A 1 283 ? 8.114 -17.290 -15.647 1.00 34.00 283 VAL A CA 1
ATOM 2320 C C . VAL A 1 283 ? 7.313 -18.420 -14.995 1.00 34.00 283 VAL A C 1
ATOM 2322 O O . VAL A 1 283 ? 6.833 -18.261 -13.875 1.00 34.00 283 VAL A O 1
ATOM 2325 N N . THR A 1 284 ? 7.276 -19.604 -15.615 1.00 31.69 284 THR A N 1
ATOM 2326 C CA . THR A 1 284 ? 6.608 -20.790 -15.053 1.00 31.69 284 THR A CA 1
ATOM 2327 C C . THR A 1 284 ? 7.383 -21.395 -13.871 1.00 31.69 284 THR A C 1
ATOM 2329 O O . THR A 1 284 ? 6.776 -21.845 -12.897 1.00 31.69 284 THR A O 1
ATOM 2332 N N . SER A 1 285 ? 8.722 -21.371 -13.898 1.00 31.20 285 SER A N 1
ATOM 2333 C CA . SER A 1 285 ? 9.561 -21.871 -12.796 1.00 31.20 285 SER A CA 1
ATOM 2334 C C . SER A 1 285 ? 9.797 -20.861 -11.670 1.00 31.20 285 SER A C 1
ATOM 2336 O O . SER A 1 285 ? 9.858 -21.296 -10.531 1.00 31.20 285 SER A O 1
ATOM 2338 N N . GLN A 1 286 ? 9.848 -19.545 -11.913 1.00 34.78 286 GLN A N 1
ATOM 2339 C CA . GLN A 1 286 ? 9.874 -18.504 -10.865 1.00 34.78 286 GLN A CA 1
ATOM 2340 C C . GLN A 1 286 ? 8.495 -18.316 -10.230 1.00 34.78 286 GLN A C 1
ATOM 2342 O O . GLN A 1 286 ? 8.426 -18.136 -9.018 1.00 34.78 286 GLN A O 1
ATOM 2347 N N . GLY A 1 287 ? 7.410 -18.482 -10.997 1.00 32.22 287 GLY A N 1
ATOM 2348 C CA . GLY A 1 287 ? 6.060 -18.623 -10.447 1.00 32.22 287 GLY A CA 1
ATOM 2349 C C . GLY A 1 287 ? 5.921 -19.832 -9.512 1.00 32.22 287 GLY A C 1
ATOM 2350 O O . GLY A 1 287 ? 5.176 -19.761 -8.543 1.00 32.22 287 GLY A O 1
ATOM 2351 N N . ARG A 1 288 ? 6.694 -20.912 -9.734 1.00 30.70 288 ARG A N 1
ATOM 2352 C CA . ARG A 1 288 ? 6.832 -22.040 -8.788 1.00 30.70 288 ARG A CA 1
ATOM 2353 C C . ARG A 1 288 ? 7.885 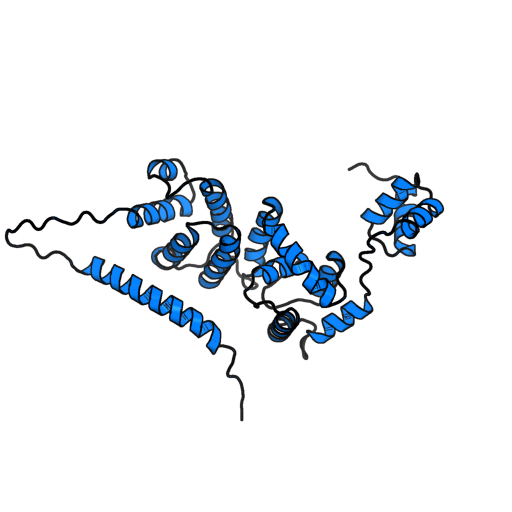-21.821 -7.697 1.00 30.70 288 ARG A C 1
ATOM 2355 O O . ARG A 1 288 ? 7.702 -22.306 -6.590 1.00 30.70 288 ARG A O 1
ATOM 2362 N N . MET A 1 289 ? 8.962 -21.079 -7.950 1.00 31.28 289 MET A N 1
ATOM 2363 C CA . MET A 1 289 ? 10.029 -20.848 -6.963 1.00 31.28 289 MET A CA 1
ATOM 2364 C C . MET A 1 289 ? 9.572 -19.930 -5.819 1.00 31.28 289 MET A C 1
ATOM 2366 O O . MET A 1 289 ? 10.062 -20.065 -4.703 1.00 31.28 289 MET A O 1
ATOM 2370 N N . PHE A 1 290 ? 8.585 -19.059 -6.059 1.00 35.38 290 PHE A N 1
ATOM 2371 C CA . PHE A 1 290 ? 7.885 -18.341 -4.986 1.00 35.38 290 PHE A CA 1
ATOM 2372 C C . PHE A 1 290 ? 7.026 -19.260 -4.096 1.00 35.38 290 PHE A C 1
ATOM 2374 O O . PHE A 1 290 ? 6.708 -18.870 -2.977 1.00 35.38 290 PHE A O 1
ATOM 2381 N N . VAL A 1 291 ? 6.700 -20.481 -4.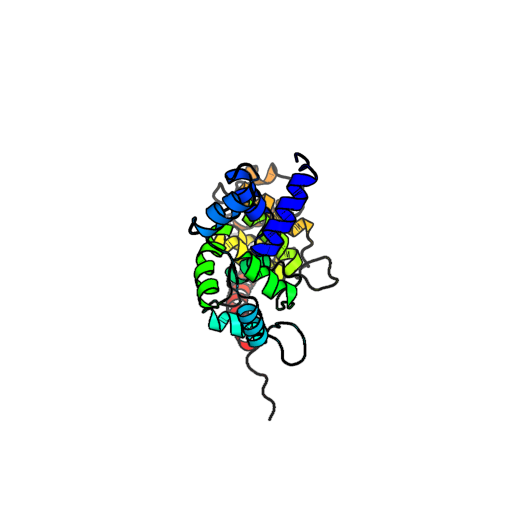545 1.00 36.44 291 VAL A N 1
ATOM 2382 C CA . VAL A 1 291 ? 5.961 -21.488 -3.759 1.00 36.44 291 VAL A CA 1
ATOM 2383 C C . VAL A 1 291 ? 6.902 -22.316 -2.869 1.00 36.44 291 VAL A C 1
ATOM 2385 O O . VAL A 1 291 ? 6.517 -22.692 -1.767 1.00 36.44 291 VAL A O 1
ATOM 2388 N N . ASP A 1 292 ? 8.151 -22.556 -3.286 1.00 31.33 292 ASP A N 1
ATOM 2389 C CA . ASP A 1 292 ? 9.059 -23.484 -2.581 1.00 31.33 292 ASP A CA 1
ATOM 2390 C C . ASP A 1 292 ? 10.037 -22.835 -1.581 1.00 31.33 292 ASP A C 1
ATOM 2392 O O . ASP A 1 292 ? 10.566 -23.522 -0.708 1.00 31.33 292 ASP A O 1
ATOM 2396 N N . VAL A 1 293 ? 10.276 -21.518 -1.632 1.00 36.16 293 VAL A N 1
ATOM 2397 C CA . VAL A 1 293 ? 11.289 -20.880 -0.757 1.00 36.16 293 VAL A CA 1
ATOM 2398 C C . VAL A 1 293 ? 10.778 -20.584 0.669 1.00 36.16 293 VAL A C 1
ATOM 2400 O O . VAL A 1 293 ? 11.573 -20.199 1.519 1.00 36.16 293 VAL A O 1
ATOM 2403 N N . HIS A 1 294 ? 9.496 -20.805 0.994 1.00 38.72 294 HIS A N 1
ATOM 2404 C CA . HIS A 1 294 ? 8.951 -20.532 2.344 1.00 38.72 294 HIS A CA 1
ATOM 2405 C C . HIS A 1 294 ? 8.227 -21.705 3.042 1.00 38.72 294 HIS A C 1
ATOM 2407 O O . HIS A 1 294 ? 7.641 -21.492 4.098 1.00 38.72 294 HIS A O 1
ATOM 2413 N N . ILE A 1 295 ? 8.286 -22.948 2.533 1.00 38.44 295 ILE A N 1
ATOM 2414 C CA . ILE A 1 295 ? 7.571 -24.091 3.161 1.00 38.44 295 ILE A CA 1
ATOM 2415 C C . ILE A 1 295 ? 8.480 -25.148 3.821 1.00 38.44 295 ILE A C 1
ATOM 2417 O O . ILE A 1 295 ? 7.982 -26.002 4.548 1.00 38.44 295 ILE A O 1
ATOM 2421 N N . ASN A 1 296 ? 9.811 -25.080 3.713 1.00 34.72 296 ASN A N 1
ATOM 2422 C CA . ASN A 1 296 ? 10.678 -26.107 4.318 1.00 34.72 296 ASN A CA 1
ATOM 2423 C C . ASN A 1 296 ? 11.713 -25.541 5.296 1.00 34.72 296 ASN A C 1
ATOM 2425 O O . ASN A 1 296 ? 12.901 -25.452 5.002 1.00 34.72 296 ASN A O 1
ATOM 2429 N N . GLY A 1 297 ? 11.239 -25.225 6.502 1.00 30.61 297 GLY A N 1
ATOM 2430 C CA . GLY A 1 297 ? 12.063 -24.978 7.684 1.00 30.61 297 GLY A CA 1
ATOM 2431 C C . GLY A 1 297 ? 11.566 -25.773 8.894 1.00 30.61 297 GLY A C 1
ATOM 2432 O O . GLY A 1 297 ? 11.017 -25.193 9.823 1.00 30.61 297 GLY A O 1
ATOM 2433 N N . ARG A 1 298 ? 11.747 -27.100 8.902 1.00 35.28 298 ARG A N 1
ATOM 2434 C CA . ARG A 1 298 ? 11.726 -27.907 10.140 1.00 35.28 298 ARG A CA 1
ATOM 2435 C C . ARG A 1 298 ? 13.126 -28.462 10.403 1.00 35.28 298 ARG A C 1
ATOM 2437 O O . ARG A 1 298 ? 13.654 -29.125 9.511 1.00 35.28 298 ARG A O 1
ATOM 2444 N N . PRO A 1 299 ? 13.711 -28.264 11.595 1.00 38.97 299 PRO A N 1
ATOM 2445 C CA . PRO A 1 299 ? 14.819 -29.081 12.066 1.00 38.97 299 PRO A CA 1
ATOM 2446 C C . PRO A 1 299 ? 14.313 -30.275 12.913 1.00 38.97 299 PRO A C 1
ATOM 2448 O O . PRO A 1 299 ? 13.130 -30.293 13.271 1.00 38.97 299 PRO A O 1
ATOM 2451 N N . PRO A 1 300 ? 15.177 -31.286 13.148 1.00 41.06 300 PRO A N 1
ATOM 2452 C CA . PRO A 1 300 ? 14.812 -32.606 13.680 1.00 41.06 300 PRO A CA 1
ATOM 2453 C C . PRO A 1 300 ? 14.355 -32.611 15.142 1.00 41.06 300 PRO A C 1
ATOM 2455 O O . PRO A 1 300 ? 14.797 -31.730 15.913 1.00 41.06 300 PRO A O 1
#

Solvent-accessible surface area (backbone atoms only — not comparable to full-atom values): 17485 Å² total; per-residue (Å²): 133,86,81,75,52,70,74,56,49,53,51,38,52,53,46,24,72,73,69,72,49,53,72,67,57,30,51,50,30,28,61,76,32,78,66,33,69,67,52,15,48,50,54,53,69,71,42,90,60,83,68,59,71,41,50,68,66,45,36,49,53,56,47,62,72,29,37,42,95,89,49,86,30,26,34,56,70,24,51,50,50,50,21,61,76,61,73,44,62,84,82,38,61,59,51,58,46,51,38,55,62,22,62,41,73,40,65,68,44,36,47,59,66,28,50,48,52,16,30,42,75,70,42,27,40,48,71,66,54,47,51,67,42,48,65,55,53,56,55,44,58,72,40,72,65,55,31,51,52,50,58,60,46,48,56,57,18,68,25,58,88,95,57,80,41,26,52,45,68,60,49,43,54,52,47,54,50,59,33,58,79,67,63,50,90,56,52,64,62,50,47,51,46,38,64,77,74,60,72,54,61,43,38,61,66,61,56,56,49,50,55,60,48,51,65,71,54,72,82,61,74,84,76,51,77,66,68,48,67,79,47,77,90,48,73,60,48,53,54,52,43,52,50,54,54,66,71,67,51,77,76,77,77,78,75,86,76,88,76,84,92,78,90,75,82,64,67,61,64,56,49,51,53,50,47,51,52,50,46,55,52,42,52,59,47,49,66,46,47,73,62,61,79,79,74,82,87,78,83,139

Mean predicted aligned error: 15.86 Å

Secondary structure (DSSP, 8-state):
-PPPPHHHHHHHHHHHHHH---HHHHHHHHHHTTT-HHHHHHHHHHS--------HHHHHHHHHHHS-SSSSEE-HHHHHHHHHHHT--TTSHHHHHHHHHTT-SSTT-EEHHHHHHHHHHHT--SHHHHHHHHHHHHHHTTSHHHHHHHHHHHHHHHSPTT-SEE-HHHHHHHHHHHHHHHT-TTHHHHHHHIIIII-S-EEHHHHHHHHHHHHHGGG-SS--HHHHHT--S-HHHHHHHHHHHHHSS----------------THHHHHHHHHHHHHHHHHHHHHHHHHHTTS-----